Protein AF-A0A0K2T7S0-F1 (afdb_monomer)

Radius of gyration: 23.01 Å; Cα contacts (8 Å, |Δi|>4): 244; chains: 1; bounding box: 57×48×69 Å

Sequence (339 aa):
MCIFQSGKDIPPVVRLSLRTLQYLVIPLLSLAILVIGALHSSGDYCGAQPYLPLWHIIAGSSGLVIPILYLLFDEINPRLSRRFPSLSEFFDNAVVFLLPLYLIFEVSWLITGTIWVFGSSSISDPNACDHTLYVFSLVVIINFWIHLLTPLIFMITLCCTRIFPFCGYSAYWKIAKTAIDNWTRRTRLLIASTLSLPLGISMISVGIMSLSHCTTESEDKLSDSTSRIPIWLIVSGVALLFVPTIYLVYDKYCKHEDSGPLIKALSQTVVITYLLIGLAWAIVGFLWVFGSVSHEICGSDSATYRFAFSTLIILNVIMDLWICFKICVVLYWAFLSDD

Foldseek 3Di:
DDLPPPPPPQPVLNVVVLLCCLLAVQLLVLVLLLVLLVVLLPDLQAVLFNCLSVLSNVSSVLSNVRSVLCCCLVPVLVVCCVVPVPVSVVSVVVCVVVVVVSVVVNVVSLVVLVCRLVVRDDPPDPNHHDPVSSVSSVLVSVLVCLLVVLLVVLVVVVVVVVVDPPDDPPPVVVVVVVCCVVVCLVVVLVCLCVPLLVQLVVLLVLLVVLQVVVVVPPPPDPDVLRSQLSVLSNVLSVLSNCRSVLSCLCVVACPDPPHDPVSNVVSSVVSVVSVVVNSVSLSSNSCSLRVPPDQPDCGCPHPSSVSSVVSNSVVSSVVSVVSSVVVSVVVVVSVVVVD

Nearest PDB structures (foldseek):
  3jbk-assembly1_M  TM=4.583E-01  e=9.388E+00  Homo sapiens
  3jbi-assembly1_V  TM=4.429E-01  e=8.995E+00  Gallus gallus

pLDDT: mean 74.55, std 14.36, range [21.61, 95.94]

InterPro domains:
  IPR040350 Transmembrane protein 272 [PTHR33444] (23-161)

Secondary structure (DSSP, 8-state):
--TT--TTSS-HHHHHHHHHHHHHHHHHHHHHHHHHHHHTTTSSTTTT-TTHHHHHHHHHHHHTHHHHHHHIIIIIHHHHHHH-HHHHHHHHHHHHHHHHHHHHHHHHHHHHHHHHHHHS--TT-TTPPPHHHHHHHHHHHHHHHHHHHHHHHHHHHHHHHHH---S-HHHHHHHHHHHHHHHHHHHHHHHHHHHHHHHHHHHHHHHHHHHHHHHHH-SS---TTTTHHHHHHHHHHHHHHHHHHHHHHIIIIIS-TTS-HHHHHHHHHHHHHHHHHHHHHHHHHHHHHHH-----SS-TTSHHHHHHHHHHHHHHHHHHHHHHHHHHHHHHHHHHTT-

Solvent-accessible surface area (backbone atoms only — not comparable to full-atom values): 18467 Å² total; per-residue (Å²): 140,67,94,68,79,64,77,75,76,56,55,69,66,59,54,47,55,56,45,53,45,50,66,44,52,46,43,50,52,13,49,50,34,22,50,57,9,54,73,50,60,83,53,86,54,23,71,67,47,75,58,54,26,56,51,26,34,52,52,10,55,55,43,44,48,54,48,52,50,48,46,44,56,74,59,45,33,67,58,34,40,78,77,40,48,71,61,28,52,49,52,56,55,49,42,70,56,46,50,59,55,49,50,54,49,52,54,5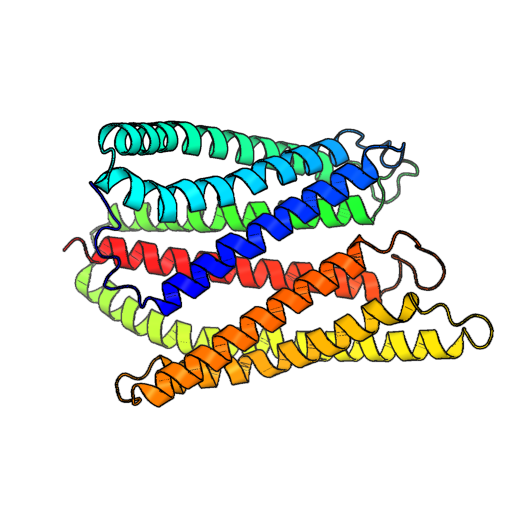4,50,51,51,51,50,48,49,57,67,72,62,50,77,55,94,83,41,96,46,44,48,48,66,66,61,53,52,51,50,53,50,53,49,54,47,52,48,51,66,53,46,49,56,49,55,49,50,52,51,52,55,55,57,66,75,58,74,88,62,62,63,74,59,57,48,55,52,45,48,56,46,47,56,55,46,46,53,54,48,49,51,46,50,42,41,68,48,29,42,59,49,12,53,48,29,31,52,49,11,52,54,49,49,57,55,57,66,74,77,37,91,87,64,83,62,94,71,74,62,54,64,28,52,44,30,30,55,52,10,54,52,33,55,43,48,48,57,50,49,50,46,38,58,62,32,54,65,41,86,87,45,54,71,67,54,26,50,52,36,46,50,53,50,52,51,52,52,52,50,53,49,54,49,48,50,52,45,49,49,55,72,73,60,56,85,74,59,76,92,79,28,78,82,33,70,59,46,51,48,54,52,53,47,54,51,53,53,47,51,52,50,48,55,49,50,44,54,48,51,54,53,51,56,50,52,59,67,61,69,81,116

Organism: Lepeophtheirus salmonis (NCBI:txid72036)

Mean predicted aligned error: 10.39 Å

Structure (mmCIF, N/CA/C/O backbone):
data_AF-A0A0K2T7S0-F1
#
_entry.id   AF-A0A0K2T7S0-F1
#
loop_
_atom_site.group_PDB
_atom_site.id
_atom_site.type_symbol
_atom_site.label_atom_id
_atom_site.label_alt_id
_atom_site.label_comp_id
_atom_site.label_asym_id
_atom_site.label_entity_id
_atom_site.label_seq_id
_atom_site.pdbx_PDB_ins_code
_atom_site.Cartn_x
_atom_site.Cartn_y
_atom_site.Cartn_z
_atom_site.occupancy
_atom_site.B_iso_or_equiv
_atom_site.auth_seq_id
_atom_site.auth_comp_id
_atom_site.auth_asym_id
_atom_site.auth_atom_id
_atom_site.pdbx_PDB_model_num
ATOM 1 N N . MET A 1 1 ? 0.690 -0.764 3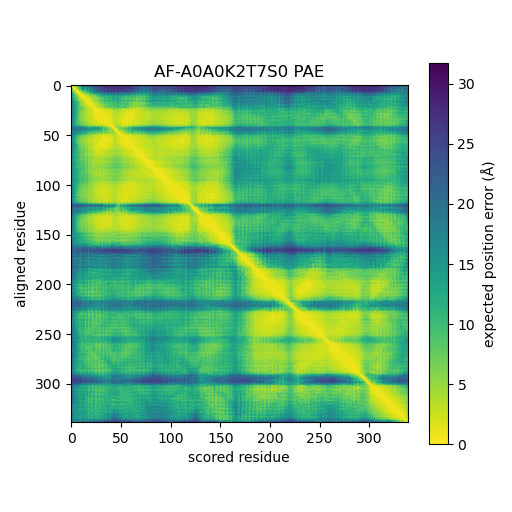1.859 1.00 23.33 1 MET A N 1
ATOM 2 C CA . MET A 1 1 ? -0.010 0.423 31.321 1.00 23.33 1 MET A CA 1
ATOM 3 C C . MET A 1 1 ? -0.364 0.102 29.874 1.00 23.33 1 MET A C 1
ATOM 5 O O . MET A 1 1 ? 0.483 0.210 29.002 1.00 23.33 1 MET A O 1
ATOM 9 N N . CYS A 1 2 ? -1.549 -0.469 29.649 1.00 21.61 2 CYS A N 1
ATOM 10 C CA . CYS A 1 2 ? -1.948 -1.072 28.374 1.00 21.61 2 CYS A CA 1
ATOM 11 C C . CYS A 1 2 ? -3.022 -0.194 27.722 1.00 21.61 2 CYS A C 1
ATOM 13 O O . CYS A 1 2 ? -4.206 -0.373 27.986 1.00 21.61 2 CYS A O 1
ATOM 15 N N . ILE A 1 3 ? -2.609 0.736 26.859 1.00 28.75 3 ILE A N 1
ATOM 16 C CA . ILE A 1 3 ? -3.469 1.743 26.196 1.00 28.75 3 ILE A CA 1
ATOM 17 C C . ILE A 1 3 ? -4.437 1.118 25.149 1.00 28.75 3 ILE A C 1
ATOM 19 O O . ILE A 1 3 ? -5.175 1.805 24.458 1.00 28.75 3 ILE A O 1
ATOM 23 N N . PHE A 1 4 ? -4.534 -0.216 25.079 1.00 30.73 4 PHE A N 1
ATOM 24 C CA . PHE A 1 4 ? -5.487 -0.940 24.222 1.00 30.73 4 PHE A CA 1
ATOM 25 C C . PHE A 1 4 ? -6.273 -2.043 24.953 1.00 30.73 4 PHE A C 1
ATOM 27 O O . PHE A 1 4 ? -6.667 -3.037 24.341 1.00 30.73 4 PHE A O 1
ATOM 34 N N . GLN A 1 5 ? -6.512 -1.924 26.266 1.00 29.66 5 GLN A N 1
ATOM 35 C CA . GLN A 1 5 ? -7.161 -3.013 27.012 1.00 29.66 5 GLN A CA 1
ATOM 36 C C . GLN A 1 5 ? -8.675 -3.174 26.801 1.00 29.66 5 GLN A C 1
ATOM 38 O O . GLN A 1 5 ? -9.210 -4.222 27.159 1.00 29.66 5 GLN A O 1
ATOM 43 N N . SER A 1 6 ? -9.368 -2.253 26.127 1.00 38.09 6 SER A N 1
ATOM 44 C CA . SER A 1 6 ? -10.734 -2.524 25.663 1.00 38.09 6 SER A CA 1
ATOM 45 C C . SER A 1 6 ? -10.800 -2.621 24.145 1.00 38.09 6 SER A C 1
ATOM 47 O O . SER A 1 6 ? -11.417 -1.828 23.440 1.00 38.09 6 SER A O 1
ATOM 49 N N . GLY A 1 7 ? -10.269 -3.725 23.622 1.00 40.53 7 GLY A N 1
ATOM 50 C CA . GLY A 1 7 ? -10.708 -4.275 22.341 1.00 40.53 7 GLY A CA 1
ATOM 51 C C . GLY A 1 7 ? -12.194 -4.689 22.324 1.00 40.53 7 GLY A C 1
ATOM 52 O O . GLY A 1 7 ? -12.562 -5.539 21.511 1.00 40.53 7 GLY A O 1
ATOM 53 N N . LYS A 1 8 ? -13.052 -4.160 23.201 1.00 43.53 8 LYS A N 1
ATOM 54 C CA . LYS A 1 8 ? -14.503 -4.364 23.158 1.00 43.53 8 LYS A CA 1
ATOM 55 C C . LYS A 1 8 ? -15.227 -3.230 22.428 1.00 43.53 8 LYS A C 1
ATOM 57 O O . LYS A 1 8 ? -16.287 -3.492 21.871 1.00 43.53 8 LYS A O 1
ATOM 62 N N . ASP A 1 9 ? -14.618 -2.046 22.319 1.00 43.34 9 ASP A N 1
ATOM 63 C CA . ASP A 1 9 ? -15.315 -0.855 21.799 1.00 43.34 9 ASP A CA 1
ATOM 64 C C . ASP A 1 9 ? -15.038 -0.572 20.317 1.00 43.34 9 ASP A C 1
ATOM 66 O O . ASP A 1 9 ? -15.809 0.112 19.648 1.00 43.34 9 ASP A O 1
ATOM 70 N N . ILE A 1 10 ? -13.973 -1.152 19.753 1.00 48.62 10 ILE A N 1
ATOM 71 C CA . ILE A 1 10 ? -13.767 -1.150 18.301 1.00 48.62 10 ILE A CA 1
ATOM 72 C C . ILE A 1 10 ? -14.549 -2.333 17.729 1.00 48.62 10 ILE A C 1
ATOM 74 O O . ILE A 1 10 ? -14.168 -3.474 18.027 1.00 48.62 10 ILE A O 1
ATOM 78 N N . PRO A 1 11 ? -15.573 -2.103 16.878 1.00 51.53 11 PRO A N 1
ATOM 79 C CA . PRO A 1 11 ? -16.343 -3.180 16.280 1.00 51.53 11 PRO A CA 1
ATOM 80 C C . PRO A 1 11 ? -15.389 -4.200 15.645 1.00 51.53 11 PRO A C 1
ATOM 82 O O . PRO A 1 11 ? -14.489 -3.794 14.898 1.00 51.53 11 PRO A O 1
ATOM 85 N N . PRO A 1 12 ? -15.552 -5.509 15.908 1.00 56.38 12 PRO A N 1
ATOM 86 C CA . PRO A 1 12 ? -14.614 -6.543 15.458 1.00 56.38 12 PRO A CA 1
ATOM 87 C C . PRO A 1 12 ? -14.372 -6.502 13.942 1.00 56.38 12 PRO A C 1
ATOM 89 O O . PRO A 1 12 ? -13.284 -6.813 13.470 1.00 56.38 12 PRO A O 1
ATOM 92 N N . VAL A 1 13 ? -15.352 -6.010 13.187 1.00 51.59 13 VAL A N 1
ATOM 93 C CA . VAL A 1 13 ? -15.299 -5.828 11.733 1.00 51.59 13 VAL A CA 1
ATOM 94 C C . VAL A 1 13 ? -14.372 -4.683 11.305 1.00 51.59 13 VAL A C 1
ATOM 96 O O . VAL A 1 13 ? -13.633 -4.814 10.332 1.00 51.59 13 VAL A O 1
ATOM 99 N N . VAL A 1 14 ? -14.342 -3.571 12.049 1.00 53.59 14 VAL A N 1
ATOM 100 C CA . VAL A 1 14 ? -13.408 -2.460 11.789 1.00 53.59 14 VAL A CA 1
ATOM 101 C C . VAL A 1 14 ? -11.981 -2.904 12.094 1.00 53.59 14 VAL A C 1
ATOM 103 O O . VAL A 1 14 ? -11.075 -2.633 11.304 1.00 53.59 14 VAL A O 1
ATOM 106 N N . ARG A 1 15 ? -11.800 -3.658 13.185 1.00 62.84 15 ARG A N 1
ATOM 107 C CA . ARG A 1 15 ? -10.516 -4.280 13.520 1.00 62.84 15 ARG A CA 1
ATOM 108 C C . ARG A 1 15 ? -10.052 -5.225 12.416 1.00 62.84 15 ARG A C 1
ATOM 110 O O . ARG A 1 15 ? -8.895 -5.144 12.025 1.00 62.84 15 ARG A O 1
ATOM 117 N N . LEU A 1 16 ? -10.952 -6.052 11.880 1.00 58.41 16 LEU A N 1
ATOM 118 C CA . LEU A 1 16 ? -10.645 -6.949 10.769 1.00 58.41 16 LEU A CA 1
ATOM 119 C C . LEU A 1 16 ? -10.198 -6.161 9.533 1.00 58.41 16 LEU A C 1
ATOM 121 O O . LEU A 1 16 ? -9.153 -6.470 8.991 1.00 58.41 16 LEU A O 1
ATOM 125 N N . SER A 1 17 ? -10.908 -5.096 9.145 1.00 56.16 17 SER A N 1
ATOM 126 C CA . SER A 1 17 ? -10.540 -4.301 7.961 1.00 56.16 17 SER A CA 1
ATOM 127 C C . SER A 1 17 ? -9.165 -3.628 8.072 1.00 56.16 17 SER A C 1
ATOM 129 O O . SER A 1 17 ? -8.404 -3.642 7.109 1.00 56.16 17 SER A O 1
ATOM 131 N N . LEU A 1 18 ? -8.822 -3.079 9.245 1.00 60.88 18 LEU A N 1
ATOM 132 C CA . LEU A 1 18 ? -7.525 -2.436 9.478 1.00 60.88 18 LEU A CA 1
ATOM 133 C C . LEU A 1 18 ? -6.395 -3.475 9.488 1.00 60.88 18 LEU A C 1
ATOM 135 O O . LEU A 1 18 ? -5.353 -3.270 8.873 1.00 60.88 18 LEU A O 1
ATOM 139 N N . ARG A 1 19 ? -6.651 -4.621 10.128 1.00 67.62 19 ARG A N 1
ATOM 140 C CA . ARG A 1 19 ? -5.734 -5.758 10.173 1.00 67.62 19 ARG A CA 1
ATOM 141 C C . ARG A 1 19 ? -5.518 -6.362 8.794 1.00 67.62 19 ARG A C 1
ATOM 143 O O . ARG A 1 19 ? -4.381 -6.549 8.407 1.00 67.62 19 ARG A O 1
ATOM 150 N N . THR A 1 20 ? -6.569 -6.629 8.024 1.00 62.66 20 THR A N 1
ATOM 151 C CA . THR A 1 20 ? -6.448 -7.154 6.656 1.00 62.66 20 THR A CA 1
ATOM 152 C C . THR A 1 20 ? -5.618 -6.219 5.784 1.00 62.66 20 THR A C 1
ATOM 154 O O . THR A 1 20 ? -4.782 -6.693 5.026 1.00 62.66 20 THR A O 1
ATOM 157 N N . LEU A 1 21 ? -5.790 -4.904 5.932 1.00 62.91 21 LEU A N 1
ATOM 158 C CA . LEU A 1 21 ? -4.969 -3.922 5.229 1.00 62.91 21 LEU A CA 1
ATOM 159 C C . LEU A 1 21 ? -3.488 -4.042 5.616 1.00 62.91 21 LEU A C 1
ATOM 161 O O . LEU A 1 21 ? -2.638 -4.194 4.747 1.00 62.91 21 LEU A O 1
ATOM 165 N N . GLN A 1 22 ? -3.186 -4.039 6.916 1.00 67.94 22 GLN A N 1
ATOM 166 C CA . GLN A 1 22 ? -1.815 -4.117 7.431 1.00 67.94 22 GLN A CA 1
ATOM 167 C C . GLN A 1 22 ? -1.141 -5.465 7.134 1.00 67.94 22 GLN A C 1
ATOM 169 O O . GLN A 1 22 ? 0.022 -5.500 6.751 1.00 67.94 22 GLN A O 1
ATOM 174 N N . TYR A 1 23 ? -1.870 -6.573 7.261 1.00 70.06 23 TYR A N 1
ATOM 175 C CA . TYR A 1 23 ? -1.350 -7.927 7.056 1.00 70.06 23 TYR A CA 1
ATOM 176 C C . TYR A 1 23 ? -1.234 -8.333 5.591 1.00 70.06 23 TYR A C 1
ATOM 178 O O . TYR A 1 23 ? -0.610 -9.352 5.312 1.00 70.06 23 TYR A O 1
ATOM 186 N N . LEU A 1 24 ? -1.833 -7.582 4.665 1.00 70.88 24 LEU A N 1
ATOM 187 C CA . LEU A 1 24 ? -1.812 -7.925 3.247 1.00 70.88 24 LEU A CA 1
ATOM 188 C C . LEU A 1 24 ? -1.084 -6.865 2.422 1.00 70.88 24 LEU A C 1
ATOM 190 O O . LEU A 1 24 ? -0.126 -7.200 1.736 1.00 70.88 24 LEU A O 1
ATOM 194 N N . VAL A 1 25 ? -1.458 -5.588 2.529 1.00 74.31 25 VAL A N 1
ATOM 195 C CA . VAL A 1 25 ? -0.898 -4.520 1.680 1.00 74.31 25 VAL A CA 1
ATOM 196 C C . VAL A 1 25 ? 0.576 -4.274 1.977 1.00 74.31 25 VAL A C 1
ATOM 198 O O . VAL A 1 25 ? 1.372 -4.238 1.043 1.00 74.31 25 VAL A O 1
ATOM 201 N N . ILE A 1 26 ? 0.951 -4.161 3.256 1.00 80.19 26 ILE A N 1
ATOM 202 C CA . ILE A 1 26 ? 2.348 -3.935 3.655 1.00 80.19 26 ILE A CA 1
ATOM 203 C C . ILE A 1 26 ? 3.249 -5.065 3.133 1.00 80.19 26 ILE A C 1
ATOM 205 O O . ILE A 1 26 ? 4.170 -4.757 2.384 1.00 80.19 26 ILE A O 1
ATOM 209 N N . PRO A 1 27 ? 2.989 -6.361 3.414 1.00 82.25 27 PRO A N 1
ATOM 210 C CA . PRO A 1 27 ? 3.869 -7.414 2.919 1.00 82.25 27 PRO A CA 1
ATOM 211 C C . PRO A 1 27 ? 3.884 -7.537 1.393 1.00 82.25 27 PRO A C 1
ATOM 213 O O . PRO A 1 27 ? 4.927 -7.864 0.835 1.00 82.25 27 PRO A O 1
ATOM 216 N N . LEU A 1 28 ? 2.777 -7.245 0.702 1.00 80.31 28 LEU A N 1
ATOM 217 C CA . LEU A 1 28 ? 2.761 -7.218 -0.764 1.00 80.31 28 LEU A CA 1
ATOM 218 C C . LEU A 1 28 ? 3.633 -6.095 -1.323 1.00 80.31 28 LEU A C 1
ATOM 220 O O . LEU A 1 28 ? 4.408 -6.342 -2.242 1.00 80.31 28 LEU A O 1
ATOM 224 N N . LEU A 1 29 ? 3.544 -4.888 -0.755 1.00 83.12 29 LEU A N 1
ATOM 225 C CA . LEU A 1 29 ? 4.393 -3.761 -1.135 1.00 83.12 29 LEU A CA 1
ATOM 226 C C . LEU A 1 29 ? 5.866 -4.038 -0.799 1.00 83.12 29 LEU A C 1
ATOM 228 O O . LEU A 1 29 ? 6.754 -3.732 -1.587 1.00 83.12 29 LEU A O 1
ATOM 232 N N . SER A 1 30 ? 6.150 -4.665 0.337 1.00 89.56 30 SER A N 1
ATOM 233 C CA . SER A 1 30 ? 7.510 -5.057 0.706 1.00 89.56 30 SER A CA 1
ATOM 234 C C . SER A 1 30 ? 8.079 -6.126 -0.233 1.00 89.56 30 SER A C 1
ATOM 236 O O . SER A 1 30 ? 9.219 -6.007 -0.681 1.00 89.56 30 SER A O 1
ATOM 238 N N . LEU A 1 31 ? 7.277 -7.128 -0.610 1.00 86.19 31 LEU A N 1
ATOM 239 C CA . LEU A 1 31 ? 7.665 -8.151 -1.584 1.00 86.19 31 LEU A CA 1
ATOM 240 C C . LEU A 1 31 ? 7.894 -7.546 -2.974 1.00 86.19 31 LEU A C 1
ATOM 242 O O . LEU A 1 31 ? 8.860 -7.884 -3.646 1.00 86.19 31 LEU A O 1
ATOM 246 N N . ALA A 1 32 ? 7.028 -6.626 -3.382 1.00 85.94 32 ALA A N 1
ATOM 247 C CA . ALA A 1 32 ? 7.161 -5.828 -4.589 1.00 85.94 32 ALA A CA 1
ATOM 248 C C . ALA A 1 32 ? 8.507 -5.093 -4.660 1.00 85.94 32 ALA A C 1
ATOM 250 O O . ALA A 1 32 ? 9.244 -5.238 -5.636 1.00 85.94 32 ALA A O 1
ATOM 251 N N . ILE A 1 33 ? 8.845 -4.350 -3.602 1.00 90.94 33 ILE A N 1
ATOM 252 C CA . ILE A 1 33 ? 10.118 -3.632 -3.487 1.00 90.94 33 ILE A CA 1
ATOM 253 C C . ILE A 1 33 ? 11.286 -4.622 -3.566 1.00 90.94 33 ILE A C 1
ATOM 255 O O . ILE A 1 33 ? 12.207 -4.421 -4.356 1.00 90.94 33 ILE A O 1
ATOM 259 N N . LEU A 1 34 ? 11.214 -5.728 -2.823 1.00 92.12 34 LEU A N 1
ATOM 260 C CA . LEU A 1 34 ? 12.235 -6.775 -2.831 1.00 92.12 34 LEU A CA 1
ATOM 261 C C . LEU A 1 34 ? 12.461 -7.360 -4.235 1.00 92.12 34 LEU A C 1
ATOM 263 O O . LEU A 1 34 ? 13.604 -7.462 -4.676 1.00 92.12 34 LEU A O 1
ATOM 267 N N . VAL A 1 35 ? 11.387 -7.730 -4.938 1.00 89.00 35 VAL A N 1
ATOM 268 C CA . VAL A 1 35 ? 11.449 -8.337 -6.276 1.00 89.00 35 VAL A CA 1
ATOM 269 C C . VAL A 1 35 ? 12.050 -7.365 -7.285 1.00 89.00 35 VAL A C 1
ATOM 271 O O . VAL A 1 35 ? 12.933 -7.762 -8.039 1.00 89.00 35 VAL A O 1
ATOM 274 N N . ILE A 1 36 ? 11.646 -6.091 -7.269 1.00 88.31 36 ILE A N 1
ATOM 275 C CA . ILE A 1 36 ? 12.221 -5.078 -8.166 1.00 88.31 36 ILE A CA 1
ATOM 276 C C . ILE A 1 36 ? 13.716 -4.895 -7.909 1.00 88.31 36 ILE A C 1
ATOM 278 O O . ILE A 1 36 ? 14.496 -4.874 -8.863 1.00 88.31 36 ILE A O 1
ATOM 282 N N . GLY A 1 37 ? 14.126 -4.840 -6.641 1.00 90.00 37 GLY A N 1
ATOM 283 C CA . GLY A 1 37 ? 15.540 -4.797 -6.277 1.00 90.00 37 GLY A CA 1
ATOM 284 C C . GLY A 1 37 ? 16.310 -6.028 -6.752 1.00 90.00 37 GLY A C 1
ATOM 285 O O . GLY A 1 37 ? 17.378 -5.893 -7.342 1.00 90.00 37 GLY A O 1
ATOM 286 N N . ALA A 1 38 ? 15.755 -7.224 -6.551 1.00 90.38 38 ALA A N 1
ATOM 287 C CA . ALA A 1 38 ? 16.385 -8.478 -6.953 1.00 90.38 38 ALA A CA 1
ATOM 288 C C . ALA A 1 38 ? 16.540 -8.588 -8.479 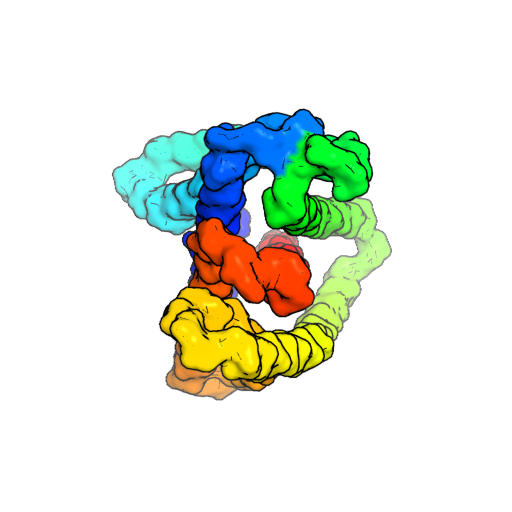1.00 90.38 38 ALA A C 1
ATOM 290 O O . ALA A 1 38 ? 17.629 -8.914 -8.951 1.00 90.38 38 ALA A O 1
ATOM 291 N N . LEU A 1 39 ? 15.497 -8.252 -9.247 1.00 86.62 39 LEU A N 1
ATOM 292 C CA . LEU A 1 39 ? 15.515 -8.292 -10.715 1.00 86.62 39 LEU A CA 1
ATOM 293 C C . LEU A 1 39 ? 16.583 -7.369 -11.319 1.00 86.62 39 LEU A C 1
ATOM 295 O O . LEU A 1 39 ? 17.196 -7.725 -12.320 1.00 86.62 39 LEU A O 1
ATOM 299 N N . HIS A 1 40 ? 16.846 -6.220 -10.691 1.00 87.06 40 HIS A N 1
ATOM 300 C CA . HIS A 1 40 ? 17.837 -5.249 -11.168 1.00 87.06 40 HIS A CA 1
ATOM 301 C C . HIS A 1 40 ? 19.212 -5.393 -10.497 1.00 87.06 40 HIS A C 1
ATOM 303 O O . HIS A 1 40 ? 20.117 -4.622 -10.800 1.00 87.06 40 HIS A O 1
ATOM 309 N N . SER A 1 41 ? 19.394 -6.360 -9.590 1.00 87.88 41 SER A N 1
ATOM 310 C CA . SER A 1 41 ? 20.656 -6.551 -8.855 1.00 87.88 41 SER A CA 1
ATOM 311 C C . SER A 1 41 ? 21.756 -7.227 -9.674 1.00 87.88 41 SER A C 1
ATOM 313 O O . SER A 1 41 ? 22.934 -7.063 -9.370 1.00 87.88 41 SER A O 1
ATOM 315 N N . SER A 1 42 ? 21.382 -7.994 -10.702 1.00 81.31 42 SER A N 1
ATOM 316 C CA . SER A 1 42 ? 22.291 -8.871 -11.445 1.00 81.31 42 SER A CA 1
ATOM 317 C C . SER A 1 42 ? 22.809 -8.293 -12.763 1.00 81.31 42 SER A C 1
ATOM 319 O O . SER A 1 42 ? 23.424 -9.034 -13.526 1.00 81.31 42 SER A O 1
ATOM 321 N N . GLY A 1 43 ? 22.563 -7.019 -13.077 1.00 65.50 43 GLY A N 1
ATOM 322 C CA . GLY A 1 43 ? 23.096 -6.424 -14.305 1.00 65.50 43 GLY A CA 1
ATOM 323 C C . GLY A 1 43 ? 23.534 -4.978 -14.153 1.00 65.50 43 GLY A C 1
ATOM 324 O O . GLY A 1 43 ? 23.130 -4.290 -13.219 1.00 65.50 43 GLY A O 1
ATOM 325 N N . ASP A 1 44 ? 24.333 -4.519 -15.116 1.00 68.25 44 ASP A N 1
ATOM 326 C CA . ASP A 1 44 ? 24.896 -3.162 -15.213 1.00 68.25 44 ASP A CA 1
ATOM 327 C C . ASP A 1 44 ? 23.830 -2.081 -15.532 1.00 68.25 44 ASP A C 1
ATOM 329 O O . ASP A 1 44 ? 24.128 -1.031 -16.095 1.00 68.25 44 ASP A O 1
ATOM 333 N N . TYR A 1 45 ? 22.562 -2.316 -15.171 1.00 66.19 45 TYR A N 1
ATOM 334 C CA . TYR A 1 45 ? 21.381 -1.535 -15.568 1.00 66.19 45 TYR A CA 1
ATOM 335 C C . TYR A 1 45 ? 21.278 -0.143 -14.921 1.00 66.19 45 TYR A C 1
ATOM 337 O O . TYR A 1 45 ? 20.316 0.583 -15.162 1.00 66.19 45 TYR A O 1
ATOM 345 N N . CYS A 1 46 ? 22.213 0.224 -14.045 1.00 70.75 46 CYS A N 1
ATOM 346 C CA . CYS A 1 46 ? 22.158 1.469 -13.283 1.00 70.75 46 CYS A CA 1
ATOM 347 C C . CYS A 1 46 ? 23.573 1.951 -12.948 1.00 70.75 46 CYS A C 1
ATOM 349 O O . CYS A 1 46 ? 23.960 2.045 -11.783 1.00 70.75 46 CYS A O 1
ATOM 351 N N . GLY A 1 47 ? 24.354 2.250 -13.993 1.00 76.25 47 GLY A N 1
ATOM 352 C CA . GLY A 1 47 ? 25.720 2.768 -13.857 1.00 76.25 47 GLY A CA 1
ATOM 353 C C . GLY A 1 47 ? 25.790 4.076 -13.061 1.00 76.25 47 GLY A C 1
ATOM 354 O O . GLY A 1 47 ? 26.751 4.292 -12.326 1.00 76.25 47 GLY A O 1
ATOM 355 N N . ALA A 1 48 ? 24.750 4.914 -13.141 1.00 77.94 48 ALA A N 1
ATOM 356 C CA . ALA A 1 48 ? 24.643 6.126 -12.335 1.00 77.94 48 ALA A CA 1
ATOM 357 C C . ALA A 1 48 ? 24.500 5.849 -10.827 1.00 77.94 48 ALA A C 1
ATOM 359 O O . ALA A 1 48 ? 24.993 6.648 -10.037 1.00 77.94 48 ALA A O 1
ATOM 360 N N . GLN A 1 49 ? 23.845 4.750 -10.417 1.00 83.56 49 GLN A N 1
ATOM 361 C CA . GLN A 1 49 ? 23.563 4.477 -9.003 1.00 83.56 49 GLN A CA 1
ATOM 362 C C . GLN A 1 49 ? 23.506 2.968 -8.670 1.00 83.56 49 GLN A C 1
ATOM 364 O O . GLN A 1 49 ? 22.435 2.426 -8.381 1.00 83.56 49 GLN A O 1
ATOM 369 N N . PRO A 1 50 ? 24.656 2.271 -8.604 1.00 85.75 50 PRO A N 1
ATOM 370 C CA . PRO A 1 50 ? 24.709 0.809 -8.469 1.00 85.75 50 PRO A CA 1
ATOM 371 C C . PRO A 1 50 ? 24.113 0.271 -7.157 1.00 85.75 50 PRO A C 1
ATOM 373 O O . PRO A 1 50 ? 23.777 -0.905 -7.056 1.00 85.75 50 PRO A O 1
ATOM 376 N N . TYR A 1 51 ? 23.952 1.122 -6.140 1.00 90.62 51 TYR A N 1
ATOM 377 C CA . TYR A 1 51 ? 23.379 0.738 -4.847 1.00 90.62 51 TYR A CA 1
ATOM 378 C C . TYR A 1 51 ? 21.850 0.842 -4.787 1.00 90.62 51 TYR A C 1
ATOM 380 O O . TYR A 1 51 ? 21.250 0.404 -3.804 1.00 90.62 51 TYR A O 1
ATOM 388 N N . LEU A 1 52 ? 21.193 1.378 -5.820 1.00 90.88 52 LEU A N 1
ATOM 389 C CA . LEU A 1 52 ? 19.738 1.526 -5.828 1.00 90.88 52 LEU A CA 1
ATOM 390 C C . LEU A 1 52 ? 18.991 0.173 -5.795 1.00 90.88 52 LEU A C 1
ATOM 392 O O . LEU A 1 52 ? 18.049 0.050 -5.012 1.00 90.88 52 LEU A O 1
ATOM 396 N N . PRO A 1 53 ? 19.392 -0.882 -6.530 1.00 91.81 53 PRO A N 1
ATOM 397 C CA . PRO A 1 53 ? 18.773 -2.203 -6.384 1.00 91.81 53 PRO A CA 1
ATOM 398 C C . PRO A 1 53 ? 18.968 -2.797 -4.980 1.00 91.81 53 PRO A C 1
ATOM 400 O O . PRO A 1 53 ? 18.034 -3.352 -4.399 1.00 91.81 53 PRO A O 1
ATOM 403 N N . LEU A 1 54 ? 20.154 -2.614 -4.385 1.00 93.75 54 LEU A N 1
ATOM 404 C CA . LEU A 1 54 ? 20.438 -3.050 -3.014 1.00 93.75 54 LEU A CA 1
ATOM 405 C C . LEU A 1 54 ? 19.546 -2.325 -1.995 1.00 93.75 54 LEU A C 1
ATOM 407 O O . LEU A 1 54 ? 19.052 -2.953 -1.057 1.00 93.75 54 LEU A O 1
ATOM 411 N N . TRP A 1 55 ? 19.291 -1.030 -2.209 1.00 95.38 55 TRP A N 1
ATOM 412 C CA . TRP A 1 55 ? 18.344 -0.255 -1.408 1.00 95.38 55 TRP A CA 1
ATOM 413 C C . TRP A 1 55 ? 16.974 -0.925 -1.335 1.00 95.38 55 TRP A C 1
ATOM 415 O O . TRP A 1 55 ? 16.441 -1.108 -0.241 1.00 95.38 55 TRP A O 1
ATOM 425 N N . HIS A 1 56 ? 16.447 -1.330 -2.493 1.00 94.50 56 HIS A N 1
ATOM 426 C CA . HIS A 1 56 ? 15.154 -1.994 -2.618 1.00 94.50 56 HIS A CA 1
ATOM 427 C C . HIS A 1 56 ? 15.149 -3.355 -1.926 1.00 94.50 56 HIS A C 1
ATOM 429 O O . HIS A 1 56 ? 14.225 -3.656 -1.178 1.00 94.50 56 HIS A O 1
ATOM 435 N N . ILE A 1 57 ? 16.187 -4.173 -2.114 1.00 95.12 57 ILE A N 1
ATOM 436 C CA . ILE A 1 57 ? 16.266 -5.483 -1.449 1.00 95.12 57 ILE A CA 1
ATOM 437 C C . ILE A 1 57 ? 16.198 -5.310 0.070 1.00 95.12 57 ILE A C 1
ATOM 439 O O . ILE A 1 57 ? 15.429 -6.007 0.736 1.00 95.12 57 ILE A O 1
ATOM 443 N N . ILE A 1 58 ? 16.965 -4.366 0.618 1.00 95.94 58 ILE A N 1
ATOM 444 C CA . ILE A 1 58 ? 17.002 -4.125 2.061 1.00 95.94 58 ILE A CA 1
ATOM 445 C C . ILE A 1 58 ? 15.667 -3.551 2.550 1.00 95.94 58 ILE A C 1
ATOM 447 O O . ILE A 1 58 ? 15.110 -4.106 3.491 1.00 95.94 58 ILE A O 1
ATOM 451 N N . ALA A 1 59 ? 15.114 -2.534 1.880 1.00 93.94 59 ALA A N 1
ATOM 452 C CA . ALA A 1 59 ? 13.833 -1.917 2.245 1.00 93.94 59 ALA A CA 1
ATOM 453 C C . ALA A 1 59 ? 12.650 -2.901 2.146 1.00 93.94 59 ALA A C 1
ATOM 455 O O . ALA A 1 59 ? 11.761 -2.933 2.995 1.00 93.94 59 ALA A O 1
ATOM 456 N N . GLY A 1 60 ? 12.638 -3.743 1.112 1.00 93.38 60 GLY A N 1
ATOM 457 C CA . GLY A 1 60 ? 11.638 -4.793 0.949 1.00 93.38 60 GLY A CA 1
ATOM 458 C C . GLY A 1 60 ? 11.769 -5.876 2.020 1.00 93.38 60 GLY A C 1
ATOM 459 O O . GLY A 1 60 ? 10.775 -6.285 2.615 1.00 93.38 60 GLY A O 1
ATOM 460 N N . SER A 1 61 ? 12.993 -6.305 2.332 1.00 95.00 61 SER A N 1
ATOM 461 C CA . SER A 1 61 ? 13.238 -7.298 3.387 1.00 95.00 61 SER A CA 1
ATOM 462 C C . SER A 1 61 ? 12.855 -6.772 4.769 1.00 95.00 61 SER A C 1
ATOM 464 O O . SER A 1 61 ? 12.215 -7.481 5.545 1.00 95.00 61 SER A O 1
ATOM 466 N N . SER A 1 62 ? 13.229 -5.531 5.079 1.00 94.00 62 SER A N 1
ATOM 467 C CA . SER A 1 62 ? 12.943 -4.905 6.366 1.00 94.00 62 SER A CA 1
ATOM 468 C C . SER A 1 62 ? 11.447 -4.632 6.532 1.00 94.00 62 SER A C 1
ATOM 470 O O . SER A 1 62 ? 10.895 -4.932 7.588 1.00 94.00 62 SER A O 1
ATOM 472 N N . GLY A 1 63 ? 10.749 -4.211 5.473 1.00 88.81 63 GLY A N 1
ATOM 473 C CA . GLY A 1 63 ? 9.295 -4.034 5.492 1.00 88.81 63 GLY A CA 1
ATOM 474 C C . GLY A 1 63 ? 8.507 -5.321 5.783 1.00 88.81 63 GLY A C 1
ATOM 475 O O . GLY A 1 63 ? 7.463 -5.265 6.436 1.00 88.81 63 GLY A O 1
ATOM 476 N N . LEU A 1 64 ? 9.025 -6.499 5.402 1.00 90.44 64 LEU A N 1
ATOM 477 C CA . LEU A 1 64 ? 8.424 -7.799 5.750 1.00 90.44 64 LEU A CA 1
ATOM 478 C C . LEU A 1 64 ? 8.542 -8.148 7.243 1.00 90.44 64 LEU A C 1
ATOM 480 O O . LEU A 1 64 ? 7.794 -9.000 7.731 1.00 90.44 64 LEU A O 1
ATOM 484 N N . VAL A 1 65 ? 9.426 -7.483 7.992 1.00 89.00 65 VAL A N 1
ATOM 485 C CA . VAL A 1 65 ? 9.552 -7.675 9.444 1.00 89.00 65 VAL A CA 1
ATOM 486 C C . VAL A 1 65 ? 8.320 -7.130 10.171 1.00 89.00 65 VAL A C 1
ATOM 488 O O . VAL A 1 65 ? 7.854 -7.754 11.122 1.00 89.00 65 VAL A O 1
ATOM 491 N N . ILE A 1 66 ? 7.730 -6.022 9.706 1.00 83.69 66 ILE A N 1
ATOM 492 C CA . ILE A 1 66 ? 6.575 -5.386 10.364 1.00 83.69 66 ILE A CA 1
ATOM 493 C C . ILE A 1 66 ? 5.365 -6.336 10.481 1.00 83.69 66 ILE A C 1
ATOM 495 O O . ILE A 1 66 ? 4.858 -6.506 11.591 1.00 83.69 66 ILE A O 1
ATOM 499 N N . PRO A 1 67 ? 4.886 -7.001 9.410 1.00 81.44 67 PRO A N 1
ATOM 500 C CA . PRO A 1 67 ? 3.785 -7.960 9.511 1.00 81.44 67 PRO A CA 1
ATOM 501 C C . PRO A 1 67 ? 4.082 -9.136 10.445 1.00 81.44 67 PRO A C 1
ATOM 503 O O . PRO A 1 67 ? 3.179 -9.605 11.138 1.00 81.44 67 PRO A O 1
ATOM 506 N N . ILE A 1 68 ? 5.339 -9.594 10.491 1.00 83.12 68 ILE A N 1
ATOM 507 C CA . ILE A 1 68 ? 5.776 -10.658 11.404 1.00 83.12 68 ILE A CA 1
ATOM 508 C C . ILE A 1 68 ? 5.680 -10.174 12.852 1.00 83.12 68 ILE A C 1
ATOM 510 O O . ILE A 1 68 ? 5.124 -10.883 13.691 1.00 83.12 68 ILE A O 1
ATOM 514 N N . LEU A 1 69 ? 6.160 -8.958 13.137 1.00 83.12 69 LEU A N 1
ATOM 515 C CA . LEU A 1 69 ? 6.017 -8.327 14.448 1.00 83.12 69 LEU A CA 1
ATOM 516 C C . LEU A 1 69 ? 4.535 -8.205 14.820 1.00 83.12 69 LEU A C 1
ATOM 518 O O . LEU A 1 69 ? 4.141 -8.674 15.883 1.00 83.12 69 LEU A O 1
ATOM 522 N N . TYR A 1 70 ? 3.681 -7.685 13.936 1.00 80.19 70 TYR A N 1
ATOM 523 C CA . TYR A 1 70 ? 2.244 -7.601 14.209 1.00 80.19 70 TYR A CA 1
ATOM 524 C C . TYR A 1 70 ? 1.626 -8.966 14.522 1.00 80.19 70 TYR A C 1
ATOM 526 O O . TYR A 1 70 ? 0.913 -9.092 15.511 1.00 80.19 70 TYR A O 1
ATOM 534 N N . LEU A 1 71 ? 1.938 -10.008 13.749 1.00 80.06 71 LEU A N 1
ATOM 535 C CA . LEU A 1 71 ? 1.428 -11.356 14.005 1.00 80.06 71 LEU A CA 1
ATOM 536 C C . LEU A 1 71 ? 1.917 -11.904 15.358 1.00 80.06 71 LEU A C 1
ATOM 538 O O . LEU A 1 71 ? 1.143 -12.518 16.100 1.00 80.06 71 LEU A O 1
ATOM 542 N N . LEU A 1 72 ? 3.181 -11.649 15.704 1.00 81.00 72 LEU A N 1
ATOM 543 C CA . LEU A 1 72 ? 3.740 -12.017 17.002 1.00 81.00 72 LEU A CA 1
ATOM 544 C C . LEU A 1 72 ? 3.010 -11.305 18.152 1.00 81.00 72 LEU A C 1
ATOM 546 O O . LEU A 1 72 ? 2.674 -11.969 19.131 1.00 81.00 72 LEU A O 1
ATOM 550 N N . PHE A 1 73 ? 2.696 -10.011 18.038 1.00 80.62 73 PHE A N 1
ATOM 551 C CA . PHE A 1 73 ? 2.109 -9.234 19.145 1.00 80.62 73 PHE A CA 1
ATOM 552 C C . PHE A 1 73 ? 0.593 -9.291 19.243 1.00 80.62 73 PHE A C 1
ATOM 554 O O . PHE A 1 73 ? 0.066 -9.394 20.349 1.00 80.62 73 PHE A O 1
ATOM 561 N N . ASP A 1 74 ? -0.118 -9.255 18.122 1.00 78.31 74 ASP A N 1
ATOM 562 C CA . ASP A 1 74 ? -1.579 -9.208 18.135 1.00 78.31 74 ASP A CA 1
ATOM 563 C C . ASP A 1 74 ? -2.206 -10.592 18.321 1.00 78.31 74 ASP A C 1
ATOM 565 O O . ASP A 1 74 ? -3.289 -10.699 18.902 1.00 78.31 74 ASP A O 1
ATOM 569 N N . GLU A 1 75 ? -1.560 -11.646 17.812 1.00 79.56 75 GLU A N 1
ATOM 570 C CA . GLU A 1 75 ? -2.148 -12.989 17.765 1.00 79.56 75 GLU A CA 1
ATOM 571 C C . GLU A 1 75 ? -1.421 -13.987 18.667 1.00 79.56 75 GLU A C 1
ATOM 573 O O . GLU A 1 75 ? -2.075 -14.733 19.406 1.00 79.56 75 GLU A O 1
ATOM 578 N N . ILE A 1 76 ? -0.085 -14.018 18.632 1.00 81.25 76 ILE A N 1
ATOM 579 C CA . ILE A 1 76 ? 0.691 -15.015 19.384 1.00 81.25 76 ILE A CA 1
ATOM 580 C C . ILE A 1 76 ? 0.842 -14.596 20.847 1.00 81.25 76 ILE A C 1
ATOM 582 O O . ILE A 1 76 ? 0.520 -15.386 21.738 1.00 81.25 76 ILE A O 1
ATOM 586 N N . ASN A 1 77 ? 1.269 -13.362 21.113 1.00 84.56 77 ASN A N 1
ATOM 587 C CA . ASN A 1 77 ? 1.577 -12.888 22.459 1.00 84.56 77 ASN A CA 1
ATOM 588 C C . ASN A 1 77 ? 0.388 -12.986 23.441 1.00 84.56 77 ASN A C 1
ATOM 590 O O . ASN A 1 77 ? 0.587 -13.494 24.541 1.00 84.56 77 ASN A O 1
ATOM 594 N N . PRO A 1 78 ? -0.874 -12.664 23.081 1.00 81.44 78 PRO A N 1
ATOM 595 C CA . PRO A 1 78 ? -2.006 -12.805 24.003 1.00 81.44 78 PRO A CA 1
ATOM 596 C C . PRO A 1 78 ? -2.350 -14.265 24.325 1.00 81.44 78 PRO A C 1
ATOM 598 O O . PRO A 1 78 ? -2.937 -14.562 25.366 1.00 81.44 78 PRO A O 1
ATOM 601 N N . ARG A 1 79 ? -2.023 -15.198 23.422 1.00 86.81 79 ARG A N 1
ATOM 602 C CA . ARG A 1 79 ? -2.160 -16.641 23.680 1.00 86.81 79 ARG A CA 1
ATOM 603 C C . ARG A 1 79 ? -1.011 -17.131 24.554 1.00 86.81 79 ARG A C 1
ATOM 605 O O . ARG A 1 79 ? -1.223 -17.974 25.424 1.00 86.81 79 ARG A O 1
ATOM 612 N N . LEU A 1 80 ? 0.181 -16.580 24.335 1.00 85.56 80 LEU A N 1
ATOM 613 C CA . LEU A 1 80 ? 1.382 -16.877 25.095 1.00 85.56 80 LEU A CA 1
ATOM 614 C C . LEU A 1 80 ? 1.284 -16.363 26.530 1.00 85.56 80 LEU A C 1
ATOM 616 O O . LEU A 1 80 ? 1.582 -17.123 27.437 1.00 85.56 80 LEU A O 1
ATOM 620 N N . SER A 1 81 ? 0.769 -15.155 26.759 1.00 90.75 81 SER A N 1
ATOM 621 C CA . SER A 1 81 ? 0.614 -14.561 28.094 1.00 90.75 81 SER A CA 1
ATOM 622 C C . SER A 1 81 ? -0.246 -15.410 29.030 1.00 90.75 81 SER A C 1
ATOM 624 O O . SER A 1 81 ? 0.028 -15.496 30.224 1.00 90.75 81 SER A O 1
ATOM 626 N N . ARG A 1 82 ? -1.244 -16.118 28.481 1.00 91.69 82 ARG A N 1
ATOM 627 C CA . ARG A 1 82 ? -2.090 -17.053 29.240 1.00 91.69 82 ARG A CA 1
ATOM 628 C C . ARG A 1 82 ? -1.371 -18.340 29.635 1.00 91.69 82 ARG A C 1
ATOM 630 O O . ARG A 1 82 ? -1.764 -18.963 30.615 1.00 91.69 82 ARG A O 1
ATOM 637 N N . ARG A 1 83 ? -0.380 -18.777 28.852 1.00 94.75 83 ARG A N 1
ATOM 638 C CA . ARG A 1 83 ? 0.286 -20.081 29.021 1.00 94.75 83 ARG A CA 1
ATOM 639 C C . ARG A 1 83 ? 1.680 -19.964 29.644 1.00 94.75 83 ARG A C 1
ATOM 641 O O . ARG A 1 83 ? 2.068 -20.830 30.416 1.00 94.75 83 ARG A O 1
ATOM 648 N N . PHE A 1 84 ? 2.405 -18.900 29.311 1.00 95.12 84 PHE A N 1
ATOM 649 C CA . PHE A 1 84 ? 3.792 -18.609 29.666 1.00 95.12 84 PHE A CA 1
ATOM 650 C C . PHE A 1 84 ? 3.980 -17.087 29.856 1.00 95.12 84 PHE A C 1
ATOM 652 O O . PHE A 1 84 ? 4.459 -16.402 28.948 1.00 95.12 84 PHE A O 1
ATOM 659 N N . PRO A 1 85 ? 3.605 -16.533 31.023 1.00 92.12 85 PRO A N 1
ATOM 660 C CA . PRO A 1 85 ? 3.623 -15.087 31.258 1.00 92.12 85 PRO A CA 1
ATOM 661 C C . PRO A 1 85 ? 5.029 -14.475 31.172 1.00 92.12 85 PRO A C 1
ATOM 663 O O . PRO A 1 85 ? 5.182 -13.398 30.610 1.00 92.12 85 PRO A O 1
ATOM 666 N N . SER A 1 86 ? 6.065 -15.183 31.633 1.00 93.06 86 SER A N 1
ATOM 667 C CA . SER A 1 86 ? 7.456 -14.708 31.571 1.00 93.06 86 SER A CA 1
ATOM 668 C C . SER A 1 86 ? 7.968 -14.527 30.140 1.00 93.06 86 SER A C 1
ATOM 670 O O . SER A 1 86 ? 8.693 -13.581 29.848 1.00 93.06 86 SER A O 1
ATOM 672 N N . LEU A 1 87 ? 7.577 -15.421 29.228 1.00 89.50 87 LEU A N 1
ATOM 673 C CA . LEU A 1 87 ? 7.965 -15.326 27.824 1.00 89.50 87 LEU A CA 1
ATOM 674 C C . LEU A 1 87 ? 7.224 -14.178 27.125 1.00 89.50 87 LEU A C 1
ATOM 676 O O . LEU A 1 87 ? 7.813 -13.487 26.302 1.00 89.50 87 LEU A O 1
ATOM 680 N N . SER A 1 88 ? 5.958 -13.950 27.483 1.00 89.88 88 SER A N 1
ATOM 681 C CA . SER A 1 88 ? 5.181 -12.804 26.999 1.00 89.88 88 SER A CA 1
ATOM 682 C C . SER A 1 88 ? 5.791 -11.471 27.442 1.00 89.88 88 SER A C 1
ATOM 684 O O . SER A 1 88 ? 5.999 -10.595 26.609 1.00 89.88 88 SER A O 1
ATOM 686 N N . GLU A 1 89 ? 6.189 -11.355 28.712 1.00 87.69 89 GLU A N 1
ATOM 687 C CA . GLU A 1 89 ? 6.883 -10.171 29.233 1.00 87.69 89 GLU A CA 1
ATOM 688 C C . GLU A 1 89 ? 8.233 -9.937 28.534 1.00 87.69 89 GLU A C 1
ATOM 690 O O . GLU A 1 89 ? 8.578 -8.805 28.194 1.00 87.69 89 GLU A O 1
ATOM 695 N N . PHE A 1 90 ? 8.989 -11.004 28.259 1.00 89.19 90 PHE A N 1
ATOM 696 C CA . PHE A 1 90 ? 10.218 -10.907 27.471 1.00 89.19 90 PHE A CA 1
ATOM 697 C C . PHE A 1 90 ? 9.953 -10.363 26.061 1.00 89.19 90 PHE A C 1
ATOM 699 O O . PHE A 1 90 ? 10.671 -9.469 25.611 1.00 89.19 90 PHE A O 1
ATOM 706 N N . PHE A 1 91 ? 8.922 -10.867 25.375 1.00 84.88 91 PHE A N 1
ATOM 707 C CA . PHE A 1 91 ? 8.536 -10.376 24.053 1.00 84.88 91 PHE A CA 1
ATOM 708 C C . PHE A 1 91 ? 8.102 -8.907 24.091 1.00 84.88 91 PHE A C 1
ATOM 710 O O . PHE A 1 91 ? 8.566 -8.132 23.258 1.00 84.88 91 PHE A O 1
ATOM 717 N N . ASP A 1 92 ? 7.292 -8.504 25.071 1.00 83.81 92 ASP A N 1
ATOM 718 C CA . ASP A 1 92 ? 6.871 -7.108 25.237 1.00 83.81 92 ASP A CA 1
ATOM 719 C C . ASP A 1 92 ? 8.081 -6.180 25.435 1.00 83.81 92 ASP A C 1
ATOM 721 O O . ASP A 1 92 ? 8.212 -5.160 24.752 1.00 83.81 92 ASP A O 1
ATOM 725 N N . ASN A 1 93 ? 9.023 -6.565 26.299 1.00 85.88 93 ASN A N 1
ATOM 726 C CA . ASN A 1 93 ? 10.246 -5.797 26.542 1.00 85.88 93 ASN A CA 1
ATOM 727 C C . ASN A 1 93 ? 11.157 -5.738 25.307 1.00 85.88 93 ASN A C 1
ATOM 729 O O . ASN A 1 93 ? 11.704 -4.679 24.987 1.00 85.88 93 ASN A O 1
ATOM 733 N N . ALA A 1 94 ? 11.299 -6.852 24.581 1.00 84.12 94 ALA A N 1
ATOM 734 C CA . ALA A 1 94 ? 12.080 -6.899 23.349 1.00 84.12 94 ALA A CA 1
ATOM 735 C C . ALA A 1 94 ? 11.529 -5.929 22.296 1.00 84.12 94 ALA A C 1
ATOM 737 O O . ALA A 1 94 ? 12.305 -5.288 21.597 1.00 84.12 94 ALA A O 1
ATOM 738 N N . VAL A 1 95 ? 10.210 -5.758 22.206 1.00 81.56 95 VAL A N 1
ATOM 739 C CA . VAL A 1 95 ? 9.575 -4.836 21.247 1.00 81.56 95 VAL A CA 1
ATOM 740 C C . VAL A 1 95 ? 9.795 -3.394 21.596 1.00 81.56 95 VAL A C 1
ATOM 742 O O . VAL A 1 95 ? 10.131 -2.602 20.718 1.00 81.56 95 VAL A O 1
ATOM 745 N N . VAL A 1 96 ? 9.609 -3.052 22.870 1.00 78.19 96 VAL A N 1
ATOM 746 C CA . VAL A 1 96 ? 9.836 -1.691 23.356 1.00 78.19 96 VAL A CA 1
ATOM 747 C C . VAL A 1 96 ? 11.257 -1.236 23.010 1.00 78.19 96 VAL A C 1
ATOM 749 O O . VAL A 1 96 ? 11.466 -0.059 22.729 1.00 78.19 96 VAL A O 1
ATOM 752 N N . PHE A 1 97 ? 12.213 -2.166 22.953 1.00 83.19 97 PHE A N 1
ATOM 753 C CA . PHE A 1 97 ? 13.585 -1.892 22.540 1.00 83.19 97 PHE A CA 1
ATOM 754 C C . PHE A 1 97 ? 13.828 -1.974 21.019 1.00 83.19 97 PHE A C 1
ATOM 756 O O . PHE A 1 97 ? 14.453 -1.083 20.444 1.00 83.19 97 PHE A O 1
ATOM 763 N N . LEU A 1 98 ? 13.348 -3.026 20.348 1.00 83.19 98 LEU A N 1
ATOM 764 C CA . LEU A 1 98 ? 13.615 -3.277 18.926 1.00 83.19 98 LEU A CA 1
ATOM 765 C C . LEU A 1 98 ? 12.843 -2.334 18.003 1.00 83.19 98 LEU A C 1
ATOM 767 O O . LEU A 1 98 ? 13.378 -1.938 16.970 1.00 83.19 98 LEU A O 1
ATOM 771 N N . LEU A 1 99 ? 11.612 -1.959 18.357 1.00 82.50 99 LEU A N 1
ATOM 772 C CA . LEU A 1 99 ? 10.768 -1.128 17.502 1.00 82.50 99 LEU A CA 1
ATOM 773 C C . LEU A 1 99 ? 11.366 0.275 17.284 1.00 82.50 99 LEU A C 1
ATOM 775 O O . LEU A 1 99 ? 11.454 0.683 16.128 1.00 82.50 99 LEU A O 1
ATOM 779 N N . PRO A 1 100 ? 11.848 1.009 18.310 1.00 81.44 100 PRO A N 1
ATOM 780 C CA . PRO A 1 100 ? 12.536 2.281 18.090 1.00 81.44 100 PRO A CA 1
ATOM 781 C C . PRO A 1 100 ? 13.797 2.157 17.229 1.00 81.44 100 PRO A C 1
ATOM 783 O O . PRO A 1 100 ? 14.011 2.984 16.347 1.00 81.44 100 PRO A O 1
ATOM 786 N N . LEU A 1 101 ? 14.617 1.122 17.450 1.00 86.81 101 LEU A N 1
ATOM 787 C CA . LEU A 1 101 ? 15.827 0.892 16.651 1.00 86.81 101 LEU A CA 1
ATOM 788 C C . LEU A 1 101 ? 15.488 0.613 15.186 1.00 86.81 101 LEU A C 1
ATOM 790 O O . LEU A 1 101 ? 16.110 1.174 14.286 1.00 86.81 101 LEU A O 1
ATOM 794 N N . TYR A 1 102 ? 14.470 -0.213 14.959 1.00 87.81 102 TYR A N 1
ATOM 795 C CA . TYR A 1 102 ? 13.945 -0.501 13.635 1.00 87.81 102 TYR A CA 1
ATOM 796 C C . TYR A 1 102 ? 13.415 0.768 12.948 1.00 87.81 102 TYR A C 1
ATOM 798 O O . TYR A 1 102 ? 13.746 1.021 11.796 1.00 87.81 102 TYR A O 1
ATOM 806 N N . LEU A 1 103 ? 12.679 1.624 13.663 1.00 86.31 103 LEU A N 1
ATOM 807 C CA . LEU A 1 103 ? 12.207 2.900 13.117 1.00 86.31 103 LEU A CA 1
ATOM 808 C C . LEU A 1 103 ? 13.362 3.842 12.749 1.00 86.31 103 LEU A C 1
ATOM 810 O O . LEU A 1 103 ? 13.324 4.460 11.689 1.00 86.31 103 LEU A O 1
ATOM 814 N N . ILE A 1 104 ? 14.403 3.940 13.582 1.00 88.69 104 ILE A N 1
ATOM 815 C CA . ILE A 1 104 ? 15.598 4.743 13.265 1.00 88.69 104 ILE A CA 1
ATOM 816 C C . ILE A 1 104 ? 16.285 4.205 12.006 1.00 88.69 104 ILE A C 1
ATOM 818 O O . ILE A 1 104 ? 16.696 4.991 11.147 1.00 88.69 104 ILE A O 1
ATOM 822 N N . PHE A 1 105 ? 16.390 2.881 11.888 1.00 93.19 105 PHE A N 1
ATOM 823 C CA . PHE A 1 105 ? 16.926 2.227 10.702 1.00 93.19 105 PHE A CA 1
ATOM 824 C C . PHE A 1 105 ? 16.104 2.572 9.452 1.00 93.19 105 PHE A C 1
ATOM 826 O O . PHE A 1 105 ? 16.677 3.081 8.492 1.00 93.19 105 PHE A O 1
ATOM 833 N N . GLU A 1 106 ? 14.781 2.393 9.482 1.00 91.44 106 GLU A N 1
ATOM 834 C CA . GLU A 1 106 ? 13.889 2.695 8.352 1.00 91.44 106 GLU A CA 1
ATOM 835 C C . GLU A 1 106 ? 13.975 4.165 7.923 1.00 91.44 106 GLU A C 1
ATOM 837 O O . GLU A 1 106 ? 14.100 4.462 6.736 1.00 91.44 106 GLU A O 1
ATOM 842 N N . VAL A 1 107 ? 13.996 5.103 8.877 1.00 91.38 107 VAL A N 1
ATOM 843 C CA . VAL A 1 107 ? 14.145 6.538 8.577 1.00 91.38 107 VAL A CA 1
ATOM 844 C C . VAL A 1 107 ? 15.499 6.831 7.929 1.00 91.38 107 VAL A C 1
ATOM 846 O O . VAL A 1 107 ? 15.569 7.529 6.916 1.00 91.38 107 VAL A O 1
ATOM 849 N N . SER A 1 108 ? 16.581 6.274 8.475 1.00 95.44 108 SER A N 1
ATOM 850 C CA . SER A 1 108 ? 17.932 6.452 7.925 1.00 95.44 108 SER A CA 1
ATOM 851 C C . SER A 1 108 ? 18.049 5.852 6.519 1.00 95.44 108 SER A C 1
ATOM 853 O O . SER A 1 108 ? 18.670 6.444 5.628 1.00 95.44 108 SER A O 1
ATOM 855 N N . TRP A 1 109 ? 17.409 4.703 6.296 1.00 95.81 109 TRP A N 1
ATOM 856 C CA . TRP A 1 109 ? 17.392 4.020 5.008 1.00 95.81 109 TRP A CA 1
ATOM 857 C C . TRP A 1 109 ? 16.547 4.772 3.975 1.00 95.81 109 TRP A C 1
ATOM 859 O O . TRP A 1 109 ? 16.976 4.933 2.832 1.00 95.81 109 TRP A O 1
ATOM 869 N N . LEU A 1 110 ? 15.401 5.326 4.375 1.00 94.06 110 LEU A N 1
ATOM 870 C CA . LEU A 1 110 ? 14.567 6.186 3.533 1.00 94.06 110 LEU A CA 1
ATOM 871 C C . LEU A 1 110 ? 15.311 7.453 3.090 1.00 94.06 110 LEU A C 1
ATOM 873 O O . LEU A 1 110 ? 15.260 7.820 1.913 1.00 94.06 110 LEU A O 1
ATOM 877 N N . ILE A 1 111 ? 16.034 8.108 4.005 1.00 94.62 111 ILE A N 1
ATOM 878 C CA . ILE A 1 111 ? 16.867 9.278 3.681 1.00 94.62 111 ILE A CA 1
ATOM 879 C C . ILE A 1 111 ? 17.948 8.888 2.669 1.00 94.62 111 ILE A C 1
ATOM 881 O O . ILE A 1 111 ? 18.126 9.578 1.667 1.00 94.62 111 ILE A O 1
ATOM 885 N N . THR A 1 112 ? 18.617 7.755 2.888 1.00 94.88 112 THR A N 1
ATOM 886 C CA . THR A 1 112 ? 19.629 7.226 1.960 1.00 94.88 112 THR A CA 1
ATOM 887 C C . THR A 1 112 ? 19.051 7.016 0.557 1.00 94.88 112 THR A C 1
ATOM 889 O O . THR A 1 112 ? 19.608 7.520 -0.416 1.00 94.88 112 THR A O 1
ATOM 892 N N . GLY A 1 113 ? 17.893 6.358 0.449 1.00 92.31 113 GLY A N 1
ATOM 893 C CA . GLY A 1 113 ? 17.202 6.156 -0.829 1.00 92.31 113 GLY A CA 1
ATOM 894 C C . GLY A 1 113 ? 16.793 7.463 -1.504 1.00 92.31 113 GLY A C 1
ATOM 895 O O . GLY A 1 113 ? 16.968 7.620 -2.709 1.00 92.31 113 GLY A O 1
ATOM 896 N N . THR A 1 114 ? 16.321 8.435 -0.717 1.00 93.31 114 THR A N 1
ATOM 897 C CA . THR A 1 114 ? 15.987 9.786 -1.196 1.00 93.31 114 THR A CA 1
ATOM 898 C C . THR A 1 114 ? 17.211 10.450 -1.828 1.00 93.31 114 THR A C 1
ATOM 900 O O . THR A 1 114 ? 17.136 10.930 -2.956 1.00 93.31 114 THR A O 1
ATOM 903 N N . ILE A 1 115 ? 18.360 10.422 -1.150 1.00 93.19 115 ILE A N 1
ATOM 904 C CA . ILE A 1 115 ? 19.609 10.984 -1.681 1.00 93.19 115 ILE A CA 1
ATOM 905 C C . ILE A 1 115 ? 20.029 10.258 -2.964 1.00 93.19 115 ILE A C 1
ATOM 907 O O . ILE A 1 115 ? 20.464 10.903 -3.910 1.00 93.19 115 ILE A O 1
ATOM 911 N N . TRP A 1 116 ? 19.878 8.936 -3.027 1.00 91.00 116 TRP A N 1
ATOM 912 C CA . TRP A 1 116 ? 20.257 8.152 -4.204 1.00 91.00 116 TRP A CA 1
ATOM 913 C C . TRP A 1 116 ? 19.380 8.432 -5.426 1.00 91.00 116 TRP A C 1
ATOM 915 O O . TRP A 1 116 ? 19.909 8.581 -6.523 1.00 91.00 116 TRP A O 1
ATOM 925 N N . VAL A 1 117 ? 18.065 8.553 -5.247 1.00 89.25 117 VAL A N 1
ATOM 926 C CA . VAL A 1 117 ? 17.121 8.795 -6.352 1.00 89.25 117 VAL A CA 1
ATOM 927 C C . VAL A 1 117 ? 17.126 10.255 -6.806 1.00 89.25 117 VAL A C 1
ATOM 929 O O . VAL A 1 117 ? 17.081 10.533 -8.001 1.00 89.25 117 VAL A O 1
ATOM 932 N N . PHE A 1 118 ? 17.190 11.212 -5.881 1.00 87.12 118 PHE A N 1
ATOM 933 C CA . PHE A 1 118 ? 17.190 12.636 -6.242 1.00 87.12 118 PHE A CA 1
ATOM 934 C C . PHE A 1 118 ? 18.594 13.190 -6.524 1.00 87.12 118 PHE A C 1
ATOM 936 O O . PHE A 1 118 ? 18.714 14.264 -7.108 1.00 87.12 118 PHE A O 1
ATOM 943 N N . GLY A 1 119 ? 19.648 12.478 -6.119 1.00 84.56 119 GLY A N 1
ATOM 944 C CA . GLY A 1 119 ? 21.041 12.862 -6.347 1.00 84.56 119 GLY A CA 1
ATOM 945 C C . GLY A 1 119 ? 21.625 12.384 -7.677 1.00 84.56 119 GLY A C 1
ATOM 946 O O . GLY A 1 119 ? 22.651 12.918 -8.093 1.00 84.56 119 GLY A O 1
ATOM 947 N N . SER A 1 120 ? 20.998 11.420 -8.363 1.00 79.44 120 SER A N 1
ATOM 948 C CA . SER A 1 120 ? 21.439 11.004 -9.699 1.00 79.44 120 SER A CA 1
ATOM 949 C C . SER A 1 120 ? 21.124 12.103 -10.718 1.00 79.44 120 SER A C 1
ATOM 951 O O . SER A 1 120 ? 19.960 12.477 -10.893 1.00 79.44 120 SER A O 1
ATOM 953 N N . SER A 1 121 ? 22.145 12.634 -11.388 1.00 60.41 121 SER A N 1
ATOM 954 C CA . SER A 1 121 ? 21.979 13.654 -12.421 1.00 60.41 121 SER A CA 1
ATOM 955 C C . SER A 1 121 ? 21.186 13.109 -13.611 1.00 60.41 121 SER A C 1
ATOM 957 O O . SER A 1 121 ? 21.515 12.065 -14.148 1.00 60.41 121 SER A O 1
ATOM 959 N N . SER A 1 122 ? 20.157 13.864 -14.012 1.00 55.12 122 SER A N 1
ATOM 960 C CA . SER A 1 122 ? 19.546 13.900 -15.348 1.00 55.12 122 SER A CA 1
ATOM 961 C C . SER A 1 122 ? 19.112 12.558 -15.979 1.00 55.12 122 SER A C 1
ATOM 963 O O . SER A 1 122 ? 19.916 11.770 -16.457 1.00 55.12 122 SER A O 1
ATOM 965 N N . ILE A 1 123 ? 17.794 12.416 -16.179 1.00 58.97 123 ILE A N 1
ATOM 966 C CA . ILE A 1 123 ? 17.126 11.421 -17.056 1.00 58.97 123 ILE A CA 1
ATOM 967 C C . ILE A 1 123 ? 17.753 11.346 -18.470 1.00 58.97 123 ILE A C 1
ATOM 969 O O . ILE A 1 123 ? 17.574 10.369 -19.186 1.00 58.97 123 ILE A O 1
ATOM 973 N N . SER A 1 124 ? 18.496 12.378 -18.871 1.00 62.66 124 SER A N 1
ATOM 974 C CA . SER A 1 124 ? 19.187 12.493 -20.158 1.00 62.66 124 SER A CA 1
ATOM 975 C C . SER A 1 124 ? 20.591 11.865 -20.193 1.00 62.66 124 SER A C 1
ATOM 977 O O . SER A 1 124 ? 21.225 11.917 -21.246 1.00 62.66 124 SER A O 1
ATOM 979 N N . ASP A 1 125 ? 21.106 11.312 -19.086 1.00 70.56 125 ASP A N 1
ATOM 980 C CA . ASP A 1 125 ? 22.427 10.673 -19.078 1.00 70.56 125 ASP A CA 1
ATOM 981 C C . ASP A 1 125 ? 22.386 9.279 -19.737 1.00 70.56 125 ASP A C 1
ATOM 983 O O . ASP A 1 125 ? 21.524 8.464 -19.412 1.00 70.56 125 ASP A O 1
ATOM 987 N N . PRO A 1 126 ? 23.350 8.935 -20.613 1.00 61.38 126 PRO A N 1
ATOM 988 C CA . PRO A 1 126 ? 23.428 7.609 -21.236 1.00 61.38 126 PRO A CA 1
ATOM 989 C C . PRO A 1 126 ? 23.728 6.481 -20.232 1.00 61.38 126 PRO A C 1
ATOM 991 O O . PRO A 1 126 ? 23.570 5.312 -20.562 1.00 61.38 126 PRO A O 1
ATOM 994 N N . ASN A 1 127 ? 24.129 6.836 -19.005 1.00 70.31 127 ASN A N 1
ATOM 995 C CA . ASN A 1 127 ? 24.331 5.920 -17.880 1.00 70.31 127 ASN A CA 1
ATOM 996 C C . ASN A 1 127 ? 23.143 5.913 -16.900 1.00 70.31 127 ASN A C 1
ATOM 998 O O . ASN A 1 127 ? 23.274 5.394 -15.784 1.00 70.31 127 ASN A O 1
ATOM 1002 N N . ALA A 1 128 ? 22.019 6.539 -17.269 1.00 69.38 128 ALA A N 1
ATOM 1003 C CA . ALA A 1 128 ? 20.828 6.581 -16.438 1.00 69.38 128 ALA A CA 1
ATOM 1004 C C . ALA A 1 128 ? 20.327 5.166 -16.134 1.00 69.38 128 ALA A C 1
ATOM 1006 O O . ALA A 1 128 ? 20.463 4.234 -16.925 1.00 69.38 128 ALA A O 1
ATOM 1007 N N . CYS A 1 129 ? 19.759 5.018 -14.944 1.00 75.06 129 CYS A N 1
ATOM 1008 C CA . CYS A 1 129 ? 19.157 3.765 -14.524 1.00 75.06 129 CYS A CA 1
ATOM 1009 C C . CYS A 1 129 ? 17.905 3.465 -15.342 1.00 75.06 129 CYS A C 1
ATOM 1011 O O . CYS A 1 129 ? 17.257 4.388 -15.843 1.00 75.06 129 CYS A O 1
ATOM 1013 N N . ASP A 1 130 ? 17.538 2.183 -15.413 1.00 81.44 130 ASP A N 1
ATOM 1014 C CA . ASP A 1 130 ? 16.263 1.781 -16.002 1.00 81.44 130 ASP A CA 1
ATOM 1015 C C . ASP A 1 130 ? 15.115 2.656 -15.467 1.00 81.44 130 ASP A C 1
ATOM 1017 O O . ASP A 1 130 ? 14.946 2.845 -14.253 1.00 81.44 130 ASP A O 1
ATOM 1021 N N . HIS A 1 131 ? 14.336 3.220 -16.391 1.00 77.19 131 HIS A N 1
ATOM 1022 C CA . HIS A 1 131 ? 13.291 4.186 -16.068 1.00 77.19 131 HIS A CA 1
ATOM 1023 C C . HIS A 1 131 ? 12.232 3.575 -15.136 1.00 77.19 131 HIS A C 1
ATOM 1025 O O . HIS A 1 131 ? 11.680 4.269 -14.282 1.00 77.19 131 HIS A O 1
ATOM 1031 N N . THR A 1 132 ? 11.973 2.268 -15.235 1.00 78.62 132 THR A N 1
ATOM 1032 C CA . THR A 1 132 ? 11.033 1.566 -14.354 1.00 78.62 132 THR A CA 1
ATOM 1033 C C . THR A 1 132 ? 11.552 1.527 -12.927 1.00 78.62 132 THR A C 1
ATOM 1035 O O . THR A 1 132 ? 10.814 1.894 -12.011 1.00 78.62 132 THR A O 1
ATOM 1038 N N . LEU A 1 133 ? 12.819 1.137 -12.734 1.00 84.62 133 LEU A N 1
ATOM 1039 C CA . LEU A 1 133 ? 13.451 1.128 -11.414 1.00 84.62 133 LEU A CA 1
ATOM 1040 C C . LEU A 1 133 ? 13.420 2.533 -10.808 1.00 84.62 133 LEU A C 1
ATOM 1042 O O . LEU A 1 133 ? 12.978 2.693 -9.672 1.00 84.62 133 LEU A O 1
ATOM 1046 N N . TYR A 1 134 ? 13.822 3.554 -11.567 1.00 83.75 134 TYR A N 1
ATOM 1047 C CA . TYR A 1 134 ? 13.864 4.934 -11.082 1.00 83.75 134 TYR A CA 1
ATOM 1048 C C . TYR A 1 134 ? 12.487 5.443 -10.636 1.00 83.75 134 TYR A C 1
ATOM 1050 O O . TYR A 1 134 ? 12.323 5.909 -9.505 1.00 83.75 134 TYR A O 1
ATOM 1058 N N . VAL A 1 135 ? 11.474 5.313 -11.497 1.00 81.31 135 VAL A N 1
ATOM 1059 C CA . VAL A 1 135 ? 10.126 5.796 -11.184 1.00 81.31 135 VAL A CA 1
ATOM 1060 C C . VAL A 1 135 ? 9.516 4.984 -10.035 1.00 81.31 135 VAL A C 1
ATOM 1062 O O . VAL A 1 135 ? 8.912 5.570 -9.135 1.00 81.31 135 VAL A O 1
ATOM 1065 N N . PHE A 1 136 ? 9.712 3.664 -9.995 1.00 84.62 136 PHE A N 1
ATOM 1066 C CA . PHE A 1 136 ? 9.287 2.838 -8.862 1.00 84.62 136 PHE A CA 1
ATOM 1067 C C . PHE A 1 136 ? 9.928 3.291 -7.546 1.00 84.62 136 PHE A C 1
ATOM 1069 O O . PHE A 1 136 ? 9.221 3.488 -6.557 1.00 84.62 136 PHE A O 1
ATOM 1076 N N . SER A 1 137 ? 11.234 3.559 -7.557 1.00 89.56 137 SER A N 1
ATOM 1077 C CA . SER A 1 137 ? 11.963 4.076 -6.393 1.00 89.56 137 SER A CA 1
ATOM 1078 C C . SER A 1 137 ? 11.364 5.390 -5.896 1.00 89.56 137 SER A C 1
ATOM 1080 O O . SER A 1 137 ? 11.092 5.548 -4.707 1.00 89.56 137 SER A O 1
ATOM 1082 N N . LEU A 1 138 ? 11.118 6.327 -6.816 1.00 86.12 138 LEU A N 1
ATOM 1083 C CA . LEU A 1 138 ? 10.552 7.639 -6.515 1.00 86.12 138 LEU A CA 1
ATOM 1084 C C . LEU A 1 138 ? 9.175 7.513 -5.852 1.00 86.12 138 LEU A C 1
ATOM 1086 O O . LEU A 1 138 ? 8.894 8.186 -4.862 1.00 86.12 138 LEU A O 1
ATOM 1090 N N . VAL A 1 139 ? 8.338 6.606 -6.350 1.00 83.62 139 VAL A N 1
ATOM 1091 C CA . VAL A 1 139 ? 7.010 6.319 -5.791 1.00 83.62 139 VAL A CA 1
ATOM 1092 C C . VAL A 1 139 ? 7.089 5.754 -4.390 1.00 83.62 139 VAL A C 1
ATOM 1094 O O . VAL A 1 139 ? 6.378 6.216 -3.499 1.00 83.62 139 VAL A O 1
ATOM 1097 N N . VAL A 1 140 ? 7.948 4.757 -4.203 1.00 87.00 140 VAL A N 1
ATOM 1098 C CA . VAL A 1 140 ? 8.151 4.106 -2.911 1.00 87.00 140 VAL A CA 1
ATOM 1099 C C . VAL A 1 140 ? 8.645 5.128 -1.885 1.00 87.00 140 VAL A C 1
ATOM 1101 O O . VAL A 1 140 ? 8.101 5.195 -0.785 1.00 87.00 140 VAL A O 1
ATOM 1104 N N . ILE A 1 141 ? 9.595 5.988 -2.262 1.00 90.19 141 ILE A N 1
ATOM 1105 C CA . ILE A 1 141 ? 10.122 7.056 -1.402 1.00 90.19 141 ILE A CA 1
ATOM 1106 C C . ILE A 1 141 ? 9.036 8.068 -1.037 1.00 90.19 141 ILE A C 1
ATOM 1108 O O . ILE A 1 141 ? 8.852 8.352 0.148 1.00 90.19 141 ILE A O 1
ATOM 1112 N N . ILE A 1 142 ? 8.300 8.599 -2.022 1.00 85.12 142 ILE A N 1
ATOM 1113 C CA . ILE A 1 142 ? 7.196 9.539 -1.763 1.00 85.12 142 ILE A CA 1
ATOM 1114 C C . ILE A 1 142 ? 6.187 8.902 -0.813 1.00 85.12 142 ILE A C 1
ATOM 1116 O O . ILE A 1 142 ? 5.747 9.547 0.141 1.00 85.12 142 ILE A O 1
ATOM 1120 N N . ASN A 1 143 ? 5.849 7.634 -1.042 1.00 81.81 143 ASN A N 1
ATOM 1121 C CA . ASN A 1 143 ? 4.881 6.965 -0.203 1.00 81.81 143 ASN A CA 1
ATOM 1122 C C . ASN A 1 143 ? 5.381 6.789 1.242 1.00 81.81 143 ASN A C 1
ATOM 1124 O O . ASN A 1 143 ? 4.681 7.135 2.197 1.00 81.81 143 ASN A O 1
ATOM 1128 N N . PHE A 1 144 ? 6.615 6.323 1.427 1.00 86.19 144 PHE A N 1
ATOM 1129 C CA . PHE A 1 144 ? 7.186 6.195 2.765 1.00 86.19 144 PHE A CA 1
ATOM 1130 C C . PHE A 1 144 ? 7.264 7.539 3.499 1.00 86.19 144 PHE A C 1
ATOM 1132 O O . PHE A 1 144 ? 6.952 7.596 4.689 1.00 86.19 144 PHE A O 1
ATOM 1139 N N . TRP A 1 145 ? 7.585 8.636 2.806 1.00 86.75 145 TRP A N 1
ATOM 1140 C CA . TRP A 1 145 ? 7.543 9.972 3.405 1.00 86.75 145 TRP A CA 1
ATOM 1141 C C . TRP A 1 145 ? 6.135 10.378 3.838 1.00 86.75 145 TRP A C 1
ATOM 1143 O O . TRP A 1 145 ? 5.979 10.905 4.937 1.00 86.75 145 TRP A O 1
ATOM 1153 N N . ILE A 1 146 ? 5.103 10.108 3.033 1.00 80.19 146 ILE A N 1
ATOM 1154 C CA . ILE A 1 146 ? 3.706 10.382 3.411 1.00 80.19 146 ILE A CA 1
ATOM 1155 C C . ILE A 1 146 ? 3.320 9.576 4.657 1.00 80.19 146 ILE A C 1
ATOM 1157 O O . ILE A 1 146 ? 2.771 10.138 5.612 1.00 80.19 146 ILE A O 1
ATOM 1161 N N . HIS A 1 147 ? 3.658 8.288 4.682 1.00 77.88 147 HIS A N 1
ATOM 1162 C CA . HIS A 1 147 ? 3.406 7.404 5.818 1.00 77.88 147 HIS A CA 1
ATOM 1163 C C . HIS A 1 147 ? 4.131 7.827 7.095 1.00 77.88 147 HIS A C 1
ATOM 1165 O O . HIS A 1 147 ? 3.577 7.676 8.181 1.00 77.88 147 HIS A O 1
ATOM 1171 N N . LEU A 1 148 ? 5.352 8.350 6.984 1.00 82.69 148 LEU A N 1
ATOM 1172 C CA . LEU A 1 148 ? 6.144 8.785 8.132 1.00 82.69 148 LEU A CA 1
ATOM 1173 C C . LEU A 1 148 ? 5.716 10.173 8.633 1.00 82.69 148 LEU A C 1
ATOM 1175 O O . LEU A 1 148 ? 5.542 10.381 9.836 1.00 82.69 148 LEU A O 1
ATOM 1179 N N . LEU A 1 149 ? 5.534 11.133 7.720 1.00 78.56 149 LEU A N 1
ATOM 1180 C CA . LEU A 1 149 ? 5.237 12.526 8.061 1.00 78.56 149 LEU A CA 1
ATOM 1181 C C . LEU A 1 149 ? 3.829 12.692 8.618 1.00 78.56 149 LEU A C 1
ATOM 1183 O O . LEU A 1 149 ? 3.641 13.492 9.531 1.00 78.56 149 LEU A O 1
ATOM 1187 N N . THR A 1 150 ? 2.837 11.957 8.111 1.00 71.56 150 THR A N 1
ATOM 1188 C CA . THR A 1 150 ? 1.446 12.200 8.517 1.00 71.56 150 THR A CA 1
ATOM 1189 C C . THR A 1 150 ? 1.198 11.893 10.003 1.00 71.56 150 THR A C 1
ATOM 1191 O O . THR A 1 150 ? 0.680 12.770 10.702 1.00 71.56 150 THR A O 1
ATOM 1194 N N . PRO A 1 151 ? 1.606 10.729 10.552 1.00 67.81 151 PRO A N 1
ATOM 1195 C CA . PRO A 1 151 ? 1.522 10.468 11.988 1.00 67.81 151 PRO A CA 1
ATOM 1196 C C . PRO A 1 151 ? 2.375 11.437 12.809 1.00 67.81 151 PRO A C 1
ATOM 1198 O O . PRO A 1 151 ? 1.947 11.854 13.881 1.00 67.81 151 PRO A O 1
ATOM 1201 N N . LEU A 1 152 ? 3.553 11.833 12.314 1.00 72.25 152 LEU A N 1
ATOM 1202 C CA . LEU A 1 152 ? 4.449 12.752 13.018 1.00 72.25 152 LEU A CA 1
ATOM 1203 C C . LEU A 1 152 ? 3.850 14.161 13.138 1.00 72.25 152 LEU A C 1
ATOM 1205 O O . LEU A 1 152 ? 3.805 14.714 14.235 1.00 72.25 152 LEU A O 1
ATOM 1209 N N . ILE A 1 153 ? 3.314 14.714 12.046 1.00 72.69 153 ILE A N 1
ATOM 1210 C CA . ILE A 1 153 ? 2.597 15.999 12.038 1.00 72.69 153 ILE A CA 1
ATOM 1211 C C . ILE A 1 153 ? 1.400 15.932 12.985 1.00 72.69 153 ILE A C 1
ATOM 1213 O O . ILE A 1 153 ? 1.165 16.865 13.755 1.00 72.69 153 ILE A O 1
ATOM 1217 N N . PHE A 1 154 ? 0.658 14.824 12.971 1.00 65.94 154 PHE A N 1
ATOM 1218 C CA . PHE A 1 154 ? -0.484 14.651 13.858 1.00 65.94 154 PHE A CA 1
ATOM 1219 C C . PHE A 1 154 ? -0.074 14.577 15.333 1.00 65.94 154 PHE A C 1
ATOM 1221 O O . PHE A 1 154 ? -0.662 15.272 16.158 1.00 65.94 154 PHE A O 1
ATOM 1228 N N . MET A 1 155 ? 0.966 13.809 15.664 1.00 65.00 155 MET A N 1
ATOM 1229 C CA . MET A 1 155 ? 1.515 13.726 17.020 1.00 65.00 155 MET A CA 1
ATOM 1230 C C . MET A 1 155 ? 2.004 15.088 17.513 1.00 65.00 155 MET A C 1
ATOM 1232 O O . MET A 1 155 ? 1.674 15.479 18.630 1.00 65.00 155 MET A O 1
ATOM 1236 N N . ILE A 1 156 ? 2.720 15.847 16.678 1.00 70.75 156 ILE A N 1
ATOM 1237 C CA . ILE A 1 156 ? 3.135 17.219 17.002 1.00 70.75 156 ILE A CA 1
ATOM 1238 C C . ILE A 1 156 ? 1.906 18.096 17.247 1.00 70.75 156 ILE A C 1
ATOM 1240 O O . ILE A 1 156 ? 1.842 18.784 18.262 1.00 70.75 156 ILE A O 1
ATOM 1244 N N . THR A 1 157 ? 0.901 18.025 16.372 1.00 68.56 157 THR A N 1
ATOM 1245 C CA . THR A 1 157 ? -0.343 18.796 16.510 1.00 68.56 157 THR A CA 1
ATOM 1246 C C . THR A 1 157 ? -1.052 18.466 17.827 1.00 68.56 157 THR A C 1
ATOM 1248 O O . THR A 1 157 ? -1.421 19.378 18.568 1.00 68.56 157 THR A O 1
ATOM 1251 N N . LEU A 1 158 ? -1.181 17.182 18.177 1.00 64.38 158 LEU A N 1
ATOM 1252 C CA . LEU A 1 158 ? -1.772 16.746 19.444 1.00 64.38 158 LEU A CA 1
ATOM 1253 C C . LEU A 1 158 ? -0.969 17.237 20.656 1.00 64.38 158 LEU A C 1
ATOM 1255 O O . LEU A 1 158 ? -1.552 17.815 21.577 1.00 64.38 158 LEU A O 1
ATOM 1259 N N . CYS A 1 159 ? 0.357 17.081 20.638 1.00 67.12 159 CYS A N 1
ATOM 1260 C CA . CYS A 1 159 ? 1.240 17.583 21.692 1.00 67.12 159 CYS A CA 1
ATOM 1261 C C . CY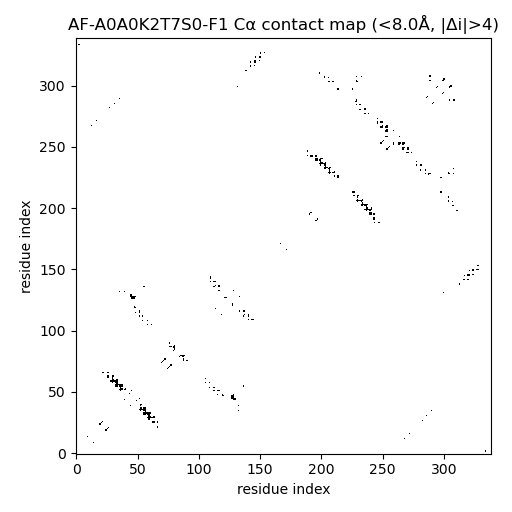S A 1 159 ? 1.089 19.102 21.874 1.00 67.12 159 CYS A C 1
ATOM 1263 O O . CYS A 1 159 ? 0.925 19.574 22.999 1.00 67.12 159 CYS A O 1
ATOM 1265 N N . CYS A 1 160 ? 1.047 19.866 20.779 1.00 67.12 160 CYS A N 1
ATOM 1266 C CA . CYS A 1 160 ? 0.846 21.313 20.813 1.00 67.12 160 CYS A CA 1
ATOM 1267 C C . CYS A 1 160 ? -0.536 21.704 21.364 1.00 67.12 160 CYS A C 1
ATOM 1269 O O . CYS A 1 160 ? -0.633 22.673 22.113 1.00 67.12 160 CYS A O 1
ATOM 1271 N N . THR A 1 161 ? -1.599 20.945 21.072 1.00 64.62 161 THR A N 1
ATOM 1272 C CA . THR A 1 161 ? -2.948 21.245 21.599 1.00 64.62 161 THR A CA 1
ATOM 1273 C C . THR A 1 161 ? -3.112 20.982 23.099 1.00 64.62 161 THR A C 1
ATOM 1275 O O . THR A 1 161 ? -3.918 21.660 23.733 1.00 64.62 161 THR A O 1
ATOM 1278 N N . ARG A 1 162 ? -2.344 20.060 23.705 1.00 58.53 162 ARG A N 1
ATOM 1279 C CA . ARG A 1 162 ? -2.338 19.878 25.174 1.00 58.53 162 ARG A CA 1
ATOM 1280 C C . ARG A 1 162 ? -1.540 20.951 25.914 1.00 58.53 162 ARG A C 1
ATOM 1282 O O . ARG A 1 162 ? -1.865 21.257 27.056 1.00 58.53 162 ARG A O 1
ATOM 1289 N N . ILE A 1 163 ? -0.520 21.521 25.275 1.00 57.84 163 ILE A N 1
ATOM 1290 C CA . ILE A 1 163 ? 0.338 22.552 25.879 1.00 57.84 163 ILE A CA 1
ATOM 1291 C C . ILE A 1 163 ? -0.390 23.907 25.991 1.00 57.84 163 ILE A C 1
ATOM 1293 O O . ILE A 1 163 ? -0.051 24.708 26.859 1.00 57.84 163 ILE A O 1
ATOM 1297 N N . PHE A 1 164 ? -1.441 24.149 25.195 1.00 47.94 164 PHE A N 1
ATOM 1298 C CA . PHE A 1 164 ? -2.255 25.372 25.254 1.00 47.94 164 PHE A CA 1
ATOM 1299 C C . PHE A 1 164 ? -3.690 25.107 25.769 1.00 47.94 164 PHE A C 1
ATOM 1301 O O . PHE A 1 164 ? -4.630 25.047 24.977 1.00 47.94 164 PHE A O 1
ATOM 1308 N N . PRO A 1 165 ? -3.914 25.001 27.095 1.00 52.84 165 PRO A N 1
ATOM 1309 C CA . PRO A 1 165 ? -5.220 24.668 27.683 1.00 52.84 165 PRO A CA 1
ATOM 1310 C C . PRO A 1 165 ? -6.218 25.844 27.761 1.00 52.84 165 PRO A C 1
ATOM 1312 O O . PRO A 1 165 ? -7.278 25.717 28.369 1.00 52.84 165 PRO A O 1
ATOM 1315 N N . PHE A 1 166 ? -5.918 27.004 27.171 1.00 49.69 166 PHE A N 1
ATOM 1316 C CA . PHE A 1 166 ? -6.614 28.263 27.483 1.00 49.69 166 PHE A CA 1
ATOM 1317 C C . PHE A 1 166 ? -7.982 28.481 26.812 1.00 49.69 166 PHE A C 1
ATOM 1319 O O . PHE A 1 166 ? -8.609 29.512 27.039 1.00 49.69 166 PHE A O 1
ATOM 1326 N N . CYS A 1 167 ? -8.504 27.537 26.028 1.00 47.00 167 CYS A N 1
ATOM 1327 C CA . CYS A 1 167 ? -9.835 27.660 25.425 1.00 47.00 167 CYS A CA 1
ATOM 1328 C C . CYS A 1 167 ? -10.653 26.386 25.646 1.00 47.00 167 CYS A C 1
ATOM 1330 O O . CYS A 1 167 ? -10.378 25.364 25.031 1.00 47.00 167 CYS A O 1
ATOM 1332 N N . GLY A 1 168 ? -11.656 26.478 26.531 1.00 52.78 168 GLY A N 1
ATOM 1333 C CA . GLY A 1 168 ? -12.768 25.539 26.753 1.00 52.78 168 GLY A CA 1
ATOM 1334 C C . GLY A 1 168 ? -12.683 24.185 26.043 1.00 52.78 168 GLY A C 1
ATOM 1335 O O . GLY A 1 168 ? -13.452 23.927 25.115 1.00 52.78 168 GLY A O 1
ATOM 1336 N N . TYR A 1 169 ? -11.784 23.321 26.525 1.00 57.88 169 TYR A N 1
ATOM 1337 C CA . TYR A 1 169 ? -11.462 22.010 25.954 1.00 57.88 169 TYR A CA 1
ATOM 1338 C C . TYR A 1 169 ? -12.737 21.187 25.676 1.00 57.88 169 TYR A C 1
ATOM 1340 O O . TYR A 1 169 ? -12.974 20.731 24.564 1.00 57.88 169 TYR A O 1
ATOM 1348 N N . SER A 1 170 ? -13.662 21.109 26.633 1.00 61.53 170 SER A N 1
ATOM 1349 C CA . SER A 1 170 ? -14.880 20.295 26.487 1.00 61.53 170 SER A CA 1
ATOM 1350 C C . SER A 1 170 ? -15.856 20.784 25.398 1.00 61.53 170 SER A C 1
ATOM 1352 O O . SER A 1 170 ? -16.476 19.972 24.706 1.00 61.53 170 SER A O 1
ATOM 1354 N N . ALA A 1 171 ? -16.003 22.101 25.210 1.00 59.88 171 ALA A N 1
ATOM 1355 C CA . ALA A 1 171 ? -16.991 22.669 24.287 1.00 59.88 171 ALA A CA 1
ATOM 1356 C C . ALA A 1 171 ? -16.463 22.743 22.847 1.00 59.88 171 ALA A C 1
ATOM 1358 O O . ALA A 1 171 ? -17.159 22.321 21.920 1.00 59.88 171 ALA A O 1
ATOM 1359 N N . TYR A 1 172 ? -15.216 23.199 22.668 1.00 61.03 172 TYR A N 1
ATOM 1360 C CA . TYR A 1 172 ? -14.550 23.205 21.364 1.00 61.03 172 TYR A CA 1
ATOM 1361 C C . TYR A 1 172 ? -14.497 21.791 20.780 1.00 61.03 172 TYR A C 1
ATOM 1363 O O . TYR A 1 172 ? -14.860 21.591 19.622 1.00 61.03 172 TYR A O 1
ATOM 1371 N N . TRP A 1 173 ? -14.157 20.786 21.596 1.00 59.75 173 TRP A N 1
ATOM 1372 C CA . TRP A 1 173 ? -14.010 19.415 21.111 1.00 59.75 173 TRP A CA 1
ATOM 1373 C C . TRP A 1 173 ? -15.337 18.682 20.880 1.00 59.75 173 TRP A C 1
ATOM 1375 O O . TRP A 1 173 ? -15.402 17.865 19.968 1.00 59.75 173 TRP A O 1
ATOM 1385 N N . LYS A 1 174 ? -16.429 18.998 21.593 1.00 62.12 174 LYS A N 1
ATOM 1386 C CA . LYS A 1 174 ? -17.773 18.474 21.248 1.00 62.12 174 LYS A CA 1
ATOM 1387 C C . LYS A 1 174 ? -18.291 19.037 19.920 1.00 62.12 174 LYS A C 1
ATOM 1389 O O . LYS A 1 174 ? -18.868 18.295 19.116 1.00 62.12 174 LYS A O 1
ATOM 1394 N N . ILE A 1 175 ? -18.052 20.328 19.674 1.00 60.59 175 ILE A N 1
ATOM 1395 C CA . ILE A 1 175 ? -18.369 20.979 18.396 1.00 60.59 175 ILE A CA 1
ATOM 1396 C C . ILE A 1 175 ? -17.480 20.396 17.294 1.00 60.59 175 ILE A C 1
ATOM 1398 O O . ILE A 1 175 ? -18.000 19.993 16.257 1.00 60.59 175 ILE A O 1
ATOM 1402 N N . ALA A 1 176 ? -16.177 20.243 17.546 1.00 56.62 176 ALA A N 1
ATOM 1403 C CA . ALA A 1 176 ? -15.242 19.629 16.613 1.00 56.62 176 ALA A CA 1
ATOM 1404 C C . ALA A 1 176 ? -15.581 18.160 16.341 1.00 56.62 176 ALA A C 1
ATOM 1406 O O . ALA A 1 176 ? -15.538 17.770 15.193 1.00 56.62 176 ALA A O 1
ATOM 1407 N N . LYS A 1 177 ? -16.001 17.351 17.321 1.00 61.38 177 LYS A N 1
ATOM 1408 C CA . LYS A 1 177 ? -16.421 15.952 17.110 1.00 61.38 177 LYS A CA 1
ATOM 1409 C C . LYS A 1 177 ? -17.607 15.861 16.157 1.00 61.38 177 LYS A C 1
ATOM 1411 O O . LYS A 1 177 ? -17.563 15.120 15.182 1.00 61.38 177 LYS A O 1
ATOM 1416 N N . THR A 1 178 ? -18.650 16.647 16.413 1.00 61.66 178 THR A N 1
ATOM 1417 C CA . THR A 1 178 ? -19.862 16.653 15.579 1.00 61.66 178 THR A CA 1
ATOM 1418 C C . THR A 1 178 ? -19.572 17.237 14.195 1.00 61.66 178 THR A C 1
ATOM 1420 O O . THR A 1 178 ? -20.058 16.725 13.185 1.00 61.66 178 THR A O 1
ATOM 1423 N N . ALA A 1 179 ? -18.733 18.275 14.135 1.00 57.66 179 ALA A N 1
ATOM 1424 C CA . ALA A 1 179 ? -18.254 18.854 12.890 1.00 57.66 179 ALA A CA 1
ATOM 1425 C C . ALA A 1 179 ? -17.378 17.862 12.120 1.00 57.66 179 ALA A C 1
ATOM 1427 O O . ALA A 1 179 ? -17.615 17.688 10.940 1.00 57.66 179 ALA A O 1
ATOM 1428 N N . ILE A 1 180 ? -16.451 17.150 12.761 1.00 59.09 180 ILE A N 1
ATOM 1429 C CA . ILE A 1 180 ? -15.573 16.142 12.160 1.00 59.09 180 ILE A CA 1
ATOM 1430 C C . ILE A 1 180 ? -16.405 14.959 11.683 1.00 59.09 180 ILE A C 1
ATOM 1432 O O . ILE A 1 180 ? -16.218 14.549 10.551 1.00 59.09 180 ILE A O 1
ATOM 1436 N N . ASP A 1 181 ? -17.358 14.423 12.441 1.00 62.19 181 ASP A N 1
ATOM 1437 C CA . ASP A 1 181 ? -18.169 13.290 11.970 1.00 62.19 181 ASP A CA 1
ATOM 1438 C C . ASP A 1 181 ? -19.061 13.663 10.772 1.00 62.19 181 ASP A C 1
ATOM 1440 O O . ASP A 1 181 ? -19.134 12.912 9.794 1.00 62.19 181 ASP A O 1
ATOM 1444 N N . ASN A 1 182 ? -19.692 14.841 10.793 1.00 64.19 182 ASN A N 1
ATOM 1445 C CA . ASN A 1 182 ? -20.535 15.298 9.683 1.00 64.19 182 ASN A CA 1
ATOM 1446 C C . ASN A 1 182 ? -19.721 15.769 8.472 1.00 64.19 182 ASN A C 1
ATOM 1448 O O . ASN A 1 182 ? -20.060 15.436 7.331 1.00 64.19 182 ASN A O 1
ATOM 1452 N N . TRP A 1 183 ? -18.637 16.509 8.711 1.00 63.12 183 TRP A N 1
ATOM 1453 C CA . TRP A 1 183 ? -17.695 16.944 7.684 1.00 63.12 183 TRP A CA 1
ATOM 1454 C C . TRP A 1 183 ? -17.027 15.730 7.067 1.00 63.12 183 TRP A C 1
ATOM 1456 O O . TRP A 1 183 ? -17.119 15.552 5.865 1.00 63.12 183 TRP A O 1
ATOM 1466 N N . THR A 1 184 ? -16.471 14.814 7.858 1.00 64.94 184 THR A N 1
ATOM 1467 C CA . THR A 1 184 ? -15.841 13.609 7.316 1.00 64.94 184 THR A CA 1
ATOM 1468 C C . THR A 1 184 ? -16.829 12.752 6.551 1.00 64.94 184 THR A C 1
ATOM 1470 O O . THR A 1 184 ? -16.459 12.256 5.503 1.00 64.94 184 THR A O 1
ATOM 1473 N N . ARG A 1 185 ? -18.092 12.597 6.959 1.00 69.38 185 ARG A N 1
ATOM 1474 C CA . ARG A 1 185 ? -19.047 11.809 6.160 1.00 69.38 185 ARG A CA 1
ATOM 1475 C C . ARG A 1 185 ? -19.246 12.393 4.757 1.00 69.38 185 ARG A C 1
ATOM 1477 O O . ARG A 1 185 ? -19.082 11.669 3.775 1.00 69.38 185 ARG A O 1
ATOM 1484 N N . ARG A 1 186 ? -19.554 13.692 4.662 1.00 74.31 186 ARG A N 1
ATOM 1485 C CA . ARG A 1 186 ? -19.762 14.373 3.371 1.00 74.31 186 ARG A CA 1
ATOM 1486 C C . ARG A 1 186 ? -18.468 14.486 2.577 1.00 74.31 186 ARG A C 1
ATOM 1488 O O . ARG A 1 186 ? -18.465 14.168 1.398 1.00 74.31 186 ARG A O 1
ATOM 1495 N N . THR A 1 187 ? -17.376 14.867 3.225 1.00 69.62 187 THR A N 1
ATOM 1496 C CA . THR A 1 187 ? -16.052 15.009 2.620 1.00 69.62 187 THR A CA 1
ATOM 1497 C C . THR A 1 187 ? -15.511 13.666 2.144 1.00 69.62 187 THR A C 1
ATOM 1499 O O . THR A 1 187 ? -14.942 13.616 1.069 1.00 69.62 187 THR A O 1
ATOM 1502 N N . ARG A 1 188 ? -15.742 12.551 2.850 1.00 69.81 188 ARG A N 1
ATOM 1503 C CA . ARG A 1 188 ? -15.337 11.211 2.387 1.00 69.81 188 ARG A CA 1
ATOM 1504 C C . ARG A 1 188 ? -16.129 10.776 1.162 1.00 69.81 188 ARG A C 1
ATOM 1506 O O . ARG A 1 188 ? -15.521 10.285 0.224 1.00 69.81 188 ARG A O 1
ATOM 1513 N N . LEU A 1 189 ? -17.451 10.972 1.153 1.00 77.69 189 LEU A N 1
ATOM 1514 C CA . LEU A 1 189 ? -18.269 10.675 -0.026 1.00 77.69 189 LEU A CA 1
ATOM 1515 C C . LEU A 1 189 ? -17.863 11.569 -1.205 1.00 77.69 189 LEU A C 1
ATOM 1517 O O . LEU A 1 189 ? -17.710 11.073 -2.317 1.00 77.69 189 LEU A O 1
ATOM 1521 N N . LEU A 1 190 ? -17.644 12.862 -0.944 1.00 79.56 190 LEU A N 1
ATOM 1522 C CA . LEU A 1 190 ? -17.201 13.830 -1.938 1.00 79.56 190 LEU A CA 1
ATOM 1523 C C . LEU A 1 190 ? -15.845 13.414 -2.501 1.00 79.56 190 LEU A C 1
ATOM 1525 O O . LEU A 1 190 ? -15.793 13.117 -3.680 1.00 79.56 190 LEU A O 1
ATOM 1529 N N . ILE A 1 191 ? -14.809 13.275 -1.667 1.00 71.19 191 ILE A N 1
ATOM 1530 C CA . ILE A 1 191 ? -13.460 12.839 -2.060 1.00 71.19 191 ILE A CA 1
ATOM 1531 C C . ILE A 1 191 ? -13.516 11.510 -2.813 1.00 71.19 191 ILE A C 1
ATOM 1533 O O . ILE A 1 191 ? -12.929 11.397 -3.887 1.00 71.19 191 ILE A O 1
ATOM 1537 N N . ALA A 1 192 ? -14.250 10.520 -2.293 1.00 75.81 192 ALA A N 1
ATOM 1538 C CA . ALA A 1 192 ? -14.418 9.239 -2.965 1.00 75.81 192 ALA A CA 1
ATOM 1539 C C . ALA A 1 192 ? -15.028 9.444 -4.353 1.00 75.81 192 ALA A C 1
ATOM 1541 O O . ALA A 1 192 ? -14.461 8.965 -5.322 1.00 75.81 192 ALA A O 1
ATOM 1542 N N . SER A 1 193 ? -16.118 10.199 -4.493 1.00 81.88 193 SER A N 1
ATOM 1543 C CA . SER A 1 193 ? -16.750 10.452 -5.794 1.00 81.88 193 SER A CA 1
ATOM 1544 C C . SER A 1 193 ? -15.879 11.285 -6.743 1.00 81.88 193 SER A C 1
ATOM 1546 O O . SER A 1 193 ? -15.731 10.920 -7.904 1.00 81.88 193 SER A O 1
ATOM 1548 N N . THR A 1 194 ? -15.243 12.352 -6.257 1.00 80.94 194 THR A N 1
ATOM 1549 C CA . THR A 1 194 ? -14.435 13.276 -7.060 1.00 80.94 194 THR A CA 1
ATOM 1550 C C . THR A 1 194 ? -13.118 12.663 -7.505 1.00 80.94 194 THR A C 1
ATOM 1552 O O . THR A 1 194 ? -12.584 13.092 -8.518 1.00 80.94 194 THR A O 1
ATOM 1555 N N . LEU A 1 195 ? -12.583 11.684 -6.770 1.00 79.19 195 LEU A N 1
ATOM 1556 C CA . LEU A 1 195 ? -11.359 10.980 -7.156 1.00 79.19 195 LEU A CA 1
ATOM 1557 C C . LEU A 1 195 ? -11.665 9.684 -7.910 1.00 79.19 195 LEU A C 1
ATOM 1559 O O . LEU A 1 195 ? -11.115 9.469 -8.984 1.00 79.19 195 LEU A O 1
ATOM 1563 N N . SER A 1 196 ? -12.557 8.832 -7.392 1.00 82.94 196 SER A N 1
ATOM 1564 C CA . SER A 1 196 ? -12.806 7.511 -7.990 1.00 82.94 196 SER A CA 1
ATOM 1565 C C . SER A 1 196 ? -13.543 7.576 -9.324 1.00 82.94 196 SER A C 1
ATOM 1567 O O . SER A 1 196 ? -13.223 6.779 -10.201 1.00 82.94 196 SER A O 1
ATOM 1569 N N . LEU A 1 197 ? -14.475 8.523 -9.525 1.00 87.19 197 LEU A N 1
ATOM 1570 C CA . LEU A 1 197 ? -15.216 8.604 -10.788 1.00 87.19 197 LEU A CA 1
ATOM 1571 C C . LEU A 1 197 ? -14.315 9.050 -11.949 1.00 87.19 197 LEU A C 1
ATOM 1573 O O . LEU A 1 197 ? -14.238 8.309 -12.930 1.00 87.19 197 LEU A O 1
ATOM 1577 N N . PRO A 1 198 ? -13.581 10.182 -11.872 1.00 87.50 198 PRO A N 1
ATOM 1578 C CA . PRO A 1 198 ? -12.717 10.590 -12.977 1.00 87.50 198 PRO A CA 1
ATOM 1579 C C . PRO A 1 198 ? -11.576 9.602 -13.211 1.00 87.50 198 PRO A C 1
ATOM 1581 O O . PRO A 1 198 ? -11.259 9.301 -14.362 1.00 87.50 198 PRO A O 1
ATOM 1584 N N . LEU A 1 199 ? -10.991 9.056 -12.137 1.00 82.19 199 LEU A N 1
ATOM 1585 C CA . LEU A 1 199 ? -9.929 8.059 -12.247 1.00 82.19 199 LEU A CA 1
ATOM 1586 C C . LEU A 1 199 ? -10.449 6.771 -12.892 1.00 82.19 199 LEU A C 1
ATOM 1588 O O . LEU A 1 199 ? -9.839 6.282 -13.837 1.00 82.19 199 LEU A O 1
ATOM 1592 N N . GLY A 1 200 ? -11.608 6.270 -12.456 1.00 86.31 200 GLY A N 1
ATOM 1593 C CA . GLY A 1 200 ? -12.239 5.080 -13.021 1.00 86.31 200 GLY A CA 1
ATOM 1594 C C . GLY A 1 200 ? -12.572 5.235 -14.507 1.00 86.31 200 GLY A C 1
ATOM 1595 O O . GLY A 1 200 ? -12.219 4.367 -15.305 1.00 86.31 200 GLY A O 1
ATOM 1596 N N . ILE A 1 201 ? -13.160 6.372 -14.904 1.00 91.81 201 ILE A N 1
ATOM 1597 C CA . ILE A 1 201 ? -13.433 6.692 -16.318 1.00 91.81 201 ILE A CA 1
ATOM 1598 C C . ILE A 1 201 ? -12.131 6.750 -17.125 1.00 91.81 201 ILE A C 1
ATOM 1600 O O . ILE A 1 201 ? -12.070 6.214 -18.233 1.00 91.81 201 ILE A O 1
ATOM 1604 N N . SER A 1 202 ? -11.086 7.369 -16.572 1.00 87.56 202 SER A N 1
ATOM 1605 C CA . SER A 1 202 ? -9.787 7.490 -17.239 1.00 87.56 202 SER A CA 1
ATOM 1606 C C . SER A 1 202 ? -9.131 6.121 -17.441 1.00 87.56 202 SER A C 1
ATOM 1608 O O . SER A 1 202 ? -8.676 5.827 -18.543 1.00 87.56 202 SER A O 1
ATOM 1610 N N . MET A 1 203 ? -9.162 5.244 -16.429 1.00 87.38 203 MET A N 1
ATOM 1611 C CA . MET A 1 203 ? -8.659 3.868 -16.543 1.00 87.38 203 MET A CA 1
ATOM 1612 C C . MET A 1 203 ? -9.400 3.063 -17.609 1.00 87.38 203 MET A C 1
ATOM 1614 O O . MET A 1 203 ? -8.755 2.420 -18.435 1.00 87.38 203 MET A O 1
ATOM 1618 N N . ILE A 1 204 ? -10.733 3.139 -17.641 1.00 91.69 204 ILE A N 1
ATOM 1619 C CA . ILE A 1 204 ? -11.533 2.464 -18.671 1.00 91.69 204 ILE A CA 1
ATOM 1620 C C . ILE A 1 204 ? -11.173 2.999 -20.060 1.00 91.69 204 ILE A C 1
ATOM 1622 O O . ILE A 1 204 ? -10.922 2.213 -20.969 1.00 91.69 204 ILE A O 1
ATOM 1626 N N . SER A 1 205 ? -11.105 4.322 -20.217 1.00 89.56 205 SER A N 1
ATOM 1627 C CA . SER A 1 205 ? -10.839 4.967 -21.508 1.00 89.56 205 SER A CA 1
ATOM 1628 C C . SER A 1 205 ? -9.461 4.588 -22.053 1.00 89.56 205 SER A C 1
ATOM 1630 O O . SER A 1 205 ? -9.352 4.137 -23.192 1.00 89.56 205 SER A O 1
ATOM 1632 N N . VAL A 1 206 ? -8.419 4.693 -21.221 1.00 85.44 206 VAL A N 1
ATOM 1633 C CA . VAL A 1 206 ? -7.047 4.316 -21.590 1.00 85.44 206 VAL A CA 1
ATOM 1634 C C . VAL A 1 206 ? -6.956 2.818 -21.884 1.00 85.44 206 VAL A C 1
ATOM 1636 O O . VAL A 1 206 ? -6.333 2.428 -22.872 1.00 85.44 206 VAL A O 1
ATOM 1639 N N . GLY A 1 207 ? -7.610 1.973 -21.084 1.00 86.31 207 GLY A N 1
ATOM 1640 C CA . GLY A 1 207 ? -7.648 0.533 -21.322 1.00 86.31 207 GLY A CA 1
ATOM 1641 C C . GLY A 1 207 ? -8.311 0.173 -22.658 1.00 86.31 207 GLY A C 1
ATOM 1642 O O . GLY A 1 207 ? -7.728 -0.576 -23.437 1.00 86.31 207 GLY A O 1
ATOM 1643 N N . ILE A 1 208 ? -9.470 0.759 -22.980 1.00 90.50 208 ILE A N 1
ATOM 1644 C CA . ILE A 1 208 ? -10.172 0.525 -24.257 1.00 90.50 208 ILE A CA 1
ATOM 1645 C C . ILE A 1 208 ? -9.335 1.008 -25.444 1.00 90.50 208 ILE A C 1
ATOM 1647 O O . ILE A 1 208 ? -9.157 0.257 -26.402 1.00 90.50 208 ILE A O 1
ATOM 1651 N N . MET A 1 209 ? -8.786 2.227 -25.374 1.00 85.94 209 MET A N 1
ATOM 1652 C CA . MET A 1 209 ? -7.928 2.765 -26.436 1.00 85.94 209 MET A CA 1
ATOM 1653 C C . MET A 1 209 ? -6.720 1.861 -26.694 1.00 85.94 209 MET A C 1
ATOM 1655 O O . MET A 1 209 ? -6.409 1.552 -27.843 1.00 85.94 209 MET A O 1
ATOM 1659 N N . SER A 1 210 ? -6.079 1.380 -25.629 1.00 84.38 210 SER A N 1
ATOM 1660 C CA . SER A 1 210 ? -4.910 0.504 -25.755 1.00 84.38 210 SER A CA 1
ATOM 1661 C C . SER A 1 210 ? -5.279 -0.831 -26.382 1.00 84.38 210 SER A C 1
ATOM 1663 O O . SER A 1 210 ? -4.593 -1.298 -27.283 1.00 84.38 210 SER A O 1
ATOM 1665 N N . LEU A 1 211 ? -6.404 -1.413 -25.959 1.00 85.69 211 LEU A N 1
ATOM 1666 C CA . LEU A 1 211 ? -6.889 -2.666 -26.524 1.00 85.69 211 LEU A CA 1
ATOM 1667 C C . LEU A 1 211 ? -7.194 -2.520 -28.023 1.00 85.69 211 LEU A C 1
ATOM 1669 O O . LEU A 1 211 ? -6.812 -3.3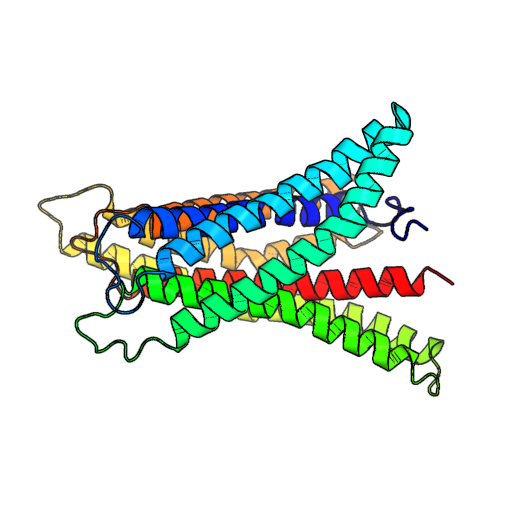94 -28.796 1.00 85.69 211 LEU A O 1
ATOM 1673 N N . SER A 1 212 ? -7.806 -1.402 -28.441 1.00 85.75 212 SER A N 1
ATOM 1674 C CA . SER A 1 212 ? -8.091 -1.145 -29.860 1.00 85.75 212 SER A CA 1
ATOM 1675 C C . SER A 1 212 ? -6.828 -0.988 -30.709 1.00 85.75 212 SER A C 1
ATOM 1677 O O . SER A 1 212 ? -6.799 -1.452 -31.847 1.00 85.75 212 SER A O 1
ATOM 1679 N N . HIS A 1 213 ? -5.767 -0.397 -30.154 1.00 80.50 213 HIS A N 1
ATOM 1680 C CA . HIS A 1 213 ? -4.512 -0.212 -30.879 1.00 80.50 213 HIS A CA 1
ATOM 1681 C C . HIS A 1 213 ? -3.734 -1.531 -31.019 1.00 80.50 213 HIS A C 1
ATOM 1683 O O . HIS A 1 213 ? -3.148 -1.793 -32.069 1.00 80.50 213 HIS A O 1
ATOM 1689 N N . CYS A 1 214 ? -3.789 -2.406 -30.006 1.00 75.94 214 CYS A N 1
ATOM 1690 C CA . CYS A 1 214 ? -3.176 -3.736 -30.070 1.00 75.94 214 CYS A CA 1
ATOM 1691 C C . CYS A 1 214 ? -3.842 -4.642 -31.120 1.00 75.94 214 CYS A C 1
ATOM 1693 O O . CYS A 1 214 ? -3.168 -5.462 -31.747 1.00 75.94 214 CYS A O 1
ATOM 1695 N N . THR A 1 215 ? -5.158 -4.506 -31.327 1.00 77.31 215 THR A N 1
ATOM 1696 C CA . THR A 1 215 ? -5.893 -5.323 -32.309 1.00 77.31 215 THR A CA 1
ATOM 1697 C C . THR A 1 215 ? -5.589 -4.966 -33.761 1.00 77.31 215 THR A C 1
ATOM 1699 O O . THR A 1 215 ? -5.717 -5.830 -34.619 1.00 77.31 215 THR A O 1
ATOM 1702 N N . THR A 1 216 ? -5.175 -3.730 -34.059 1.00 75.12 216 THR A N 1
ATOM 1703 C CA . THR A 1 216 ? -4.937 -3.287 -35.444 1.00 75.12 216 THR A CA 1
ATOM 1704 C C . THR A 1 216 ? -3.557 -3.655 -35.989 1.00 75.12 216 THR A C 1
ATOM 1706 O O . THR A 1 216 ? -3.381 -3.682 -37.201 1.00 75.12 216 THR A O 1
ATOM 1709 N N . GLU A 1 217 ? -2.575 -3.938 -35.128 1.00 67.69 217 GLU A N 1
ATOM 1710 C CA . GLU A 1 217 ? -1.182 -4.185 -35.546 1.00 67.69 217 GLU A CA 1
ATOM 1711 C C . GLU A 1 217 ? -0.788 -5.671 -35.594 1.00 67.69 217 GLU A C 1
ATOM 1713 O O . GLU A 1 217 ? 0.303 -6.001 -36.054 1.00 67.69 217 GLU A O 1
ATOM 1718 N N . SER A 1 218 ? -1.644 -6.585 -35.126 1.00 56.09 218 SER A N 1
ATOM 1719 C CA . SER A 1 218 ? -1.243 -7.966 -34.815 1.00 56.09 218 SER A CA 1
ATOM 1720 C C . SER A 1 218 ? -2.049 -9.061 -35.523 1.00 56.09 218 SER A C 1
ATOM 1722 O O . SER A 1 218 ? -2.296 -10.109 -34.930 1.00 56.09 218 SER A O 1
ATOM 1724 N N . GLU A 1 219 ? -2.402 -8.890 -36.805 1.00 63.00 219 GLU A N 1
ATOM 1725 C CA . GLU A 1 219 ? -3.030 -9.991 -37.564 1.00 63.00 219 GLU A CA 1
ATOM 1726 C C . GLU A 1 219 ? -2.139 -11.250 -37.659 1.00 63.00 219 GLU A C 1
ATOM 1728 O O . GLU A 1 219 ? -2.679 -12.347 -37.758 1.00 63.00 219 GLU A O 1
ATOM 1733 N N . ASP A 1 220 ? -0.807 -11.143 -37.517 1.00 60.72 220 ASP A N 1
ATOM 1734 C CA . ASP A 1 220 ? 0.093 -12.285 -37.770 1.00 60.72 220 ASP A CA 1
ATOM 1735 C C . ASP A 1 220 ? 0.775 -12.937 -36.551 1.00 60.72 220 ASP A C 1
ATOM 1737 O O . ASP A 1 220 ? 1.335 -14.026 -36.690 1.00 60.72 220 ASP A O 1
ATOM 1741 N N . LYS A 1 221 ? 0.731 -12.365 -35.337 1.00 55.72 221 LYS A N 1
ATOM 1742 C CA . LYS A 1 221 ? 1.297 -13.015 -34.128 1.00 55.72 221 LYS A CA 1
ATOM 1743 C C . LYS A 1 221 ? 0.542 -12.624 -32.860 1.00 55.72 221 LYS A C 1
ATOM 1745 O O . LYS A 1 221 ? 1.000 -11.800 -32.071 1.00 55.72 221 LYS A O 1
ATOM 1750 N N . LEU A 1 222 ? -0.603 -13.267 -32.645 1.00 55.47 222 LEU A N 1
ATOM 1751 C CA . LEU A 1 222 ? -1.401 -13.150 -31.425 1.00 55.47 222 LEU A CA 1
ATOM 1752 C C . LEU A 1 222 ? -0.696 -13.850 -30.244 1.00 55.47 222 LEU A C 1
ATOM 1754 O O . LEU A 1 222 ? -1.014 -14.976 -29.868 1.00 55.47 222 LEU A O 1
ATOM 1758 N N . SER A 1 223 ? 0.312 -13.196 -29.674 1.00 58.00 223 SER A N 1
ATOM 1759 C CA . SER A 1 223 ? 0.887 -13.590 -28.388 1.00 58.00 223 SER A CA 1
ATOM 1760 C C . SER A 1 223 ? -0.047 -13.134 -27.261 1.00 58.00 223 SER A C 1
ATOM 1762 O O . SER A 1 223 ? -0.203 -11.939 -27.028 1.00 58.00 223 SER A O 1
ATOM 1764 N N . ASP A 1 224 ? -0.626 -14.091 -26.535 1.00 64.12 224 ASP A N 1
ATOM 1765 C CA . ASP A 1 224 ? -1.615 -13.973 -25.438 1.00 64.12 224 ASP A CA 1
ATOM 1766 C C . ASP A 1 224 ? -1.153 -13.155 -24.194 1.00 64.12 224 ASP A C 1
ATOM 1768 O O . ASP A 1 224 ? -1.784 -13.129 -23.134 1.00 64.12 224 ASP A O 1
ATOM 1772 N N . SER A 1 225 ? 0.001 -12.490 -24.271 1.00 64.25 225 SER A N 1
ATOM 1773 C CA . SER A 1 225 ? 0.613 -11.743 -23.167 1.00 64.25 225 SER A CA 1
ATOM 1774 C C . SER A 1 225 ? 0.332 -10.236 -23.191 1.00 64.25 225 SER A C 1
ATOM 1776 O O . SER A 1 225 ? 0.351 -9.615 -22.127 1.00 64.25 225 SER A O 1
ATOM 1778 N N . THR A 1 226 ? 0.030 -9.638 -24.348 1.00 65.12 226 THR A N 1
ATOM 1779 C CA . THR A 1 226 ? -0.028 -8.168 -24.518 1.00 65.12 226 THR A CA 1
ATOM 1780 C C . THR A 1 226 ? -1.357 -7.524 -24.105 1.00 65.12 226 THR A C 1
ATOM 1782 O O . THR A 1 226 ? -1.397 -6.331 -23.810 1.00 65.12 226 THR A O 1
ATOM 1785 N N . SER A 1 227 ? -2.450 -8.286 -23.998 1.00 76.12 227 SER A N 1
ATOM 1786 C CA . SER A 1 227 ? -3.783 -7.754 -23.652 1.00 76.12 227 SER A CA 1
ATOM 1787 C C . SER A 1 227 ? -4.025 -7.564 -22.145 1.00 76.12 227 SER A C 1
ATOM 1789 O O . SER A 1 227 ? -5.022 -6.958 -21.745 1.00 76.12 227 SER A O 1
ATOM 1791 N N . ARG A 1 228 ? -3.114 -8.035 -21.283 1.00 83.62 228 ARG A N 1
ATOM 1792 C CA . ARG A 1 228 ? -3.343 -8.137 -19.828 1.00 83.62 228 ARG A CA 1
ATOM 1793 C C . ARG A 1 228 ? -3.456 -6.781 -19.123 1.00 83.62 228 ARG A C 1
ATOM 1795 O O . ARG A 1 228 ? -4.368 -6.588 -18.323 1.00 83.62 228 ARG A O 1
ATOM 1802 N N . ILE A 1 229 ? -2.582 -5.821 -19.440 1.00 82.31 229 ILE A N 1
ATOM 1803 C CA . ILE A 1 229 ? -2.575 -4.488 -18.802 1.00 82.31 229 ILE A CA 1
ATOM 1804 C C . ILE A 1 229 ? -3.810 -3.652 -19.196 1.00 82.31 229 ILE A C 1
ATOM 1806 O O . ILE A 1 229 ? -4.456 -3.100 -18.301 1.00 82.31 229 ILE A O 1
ATOM 1810 N N . PRO A 1 230 ? -4.215 -3.575 -20.481 1.00 85.69 230 PRO A N 1
ATOM 1811 C CA . PRO A 1 230 ? -5.464 -2.915 -20.864 1.00 85.69 230 PRO A CA 1
ATOM 1812 C C . PRO A 1 230 ? -6.700 -3.514 -20.182 1.00 85.69 230 PRO A C 1
ATOM 1814 O O . PRO A 1 230 ? -7.534 -2.775 -19.659 1.00 85.69 230 PRO A O 1
ATOM 1817 N N . ILE A 1 231 ? -6.794 -4.849 -20.123 1.00 88.19 231 ILE A N 1
ATOM 1818 C CA . ILE A 1 231 ? -7.888 -5.544 -19.426 1.00 88.19 231 ILE A CA 1
ATOM 1819 C C . ILE A 1 231 ? -7.878 -5.190 -17.936 1.00 88.19 231 ILE A C 1
ATOM 1821 O O . ILE A 1 231 ? -8.927 -4.888 -17.363 1.00 88.19 231 ILE A O 1
ATOM 1825 N N . TRP A 1 232 ? -6.695 -5.163 -17.316 1.00 89.44 232 TRP A N 1
ATOM 1826 C CA . TRP A 1 232 ? -6.540 -4.736 -15.931 1.00 89.44 232 TRP A CA 1
ATOM 1827 C C . TRP A 1 232 ? -7.078 -3.336 -15.676 1.00 89.44 232 TRP A C 1
ATOM 1829 O O . TRP A 1 232 ? -7.867 -3.148 -14.747 1.00 89.44 232 TRP A O 1
ATOM 1839 N N . LEU A 1 233 ? -6.693 -2.374 -16.515 1.00 85.19 233 LEU A N 1
ATOM 1840 C CA . LEU A 1 233 ? -7.154 -0.993 -16.425 1.00 85.19 233 LEU A CA 1
ATOM 1841 C C . LEU A 1 233 ? -8.680 -0.894 -16.514 1.00 85.19 233 LEU A C 1
ATOM 1843 O O . LEU A 1 233 ? -9.288 -0.211 -15.693 1.00 85.19 233 LEU A O 1
ATOM 1847 N N . ILE A 1 234 ? -9.306 -1.609 -17.453 1.00 90.25 234 ILE A N 1
ATOM 1848 C CA . ILE A 1 234 ? -10.765 -1.591 -17.624 1.00 90.25 234 ILE A CA 1
ATOM 1849 C C . ILE A 1 234 ? -11.461 -2.121 -16.369 1.00 90.25 234 ILE A C 1
ATOM 1851 O O . ILE A 1 234 ? -12.327 -1.445 -15.814 1.00 90.25 234 ILE A O 1
ATOM 1855 N N . VAL A 1 235 ? -11.072 -3.303 -15.889 1.00 91.50 235 VAL A N 1
ATOM 1856 C CA . VAL A 1 235 ? -11.710 -3.928 -14.719 1.00 91.50 235 VAL A CA 1
ATOM 1857 C C . VAL A 1 235 ? -11.472 -3.099 -13.453 1.00 91.50 235 VAL A C 1
ATOM 1859 O O . VAL A 1 235 ? -12.409 -2.877 -12.685 1.00 91.50 235 VAL A O 1
ATOM 1862 N N . SER A 1 236 ? -10.257 -2.577 -13.261 1.00 86.50 236 SER A N 1
ATOM 1863 C CA . SER A 1 236 ? -9.929 -1.677 -12.147 1.00 86.50 236 SER A CA 1
ATOM 1864 C C . SER A 1 236 ? -10.746 -0.393 -12.202 1.00 86.50 236 SER A C 1
ATOM 1866 O O . SER A 1 236 ? -11.265 0.058 -11.182 1.00 86.50 236 SER A O 1
ATOM 1868 N N . GLY A 1 237 ? -10.893 0.186 -13.393 1.00 86.25 237 GLY A N 1
ATOM 1869 C CA . GLY A 1 237 ? -11.675 1.394 -13.587 1.00 86.25 237 GLY A CA 1
ATOM 1870 C C . GLY A 1 237 ? -13.154 1.168 -13.288 1.00 86.25 237 GLY A C 1
ATOM 1871 O O . GLY A 1 237 ? -13.748 1.957 -12.558 1.00 86.25 237 GLY A O 1
ATOM 1872 N N . VAL A 1 238 ? -13.730 0.050 -13.749 1.00 91.31 238 VAL A N 1
ATOM 1873 C CA . VAL A 1 238 ? -15.109 -0.342 -13.413 1.00 91.31 238 VAL A CA 1
ATOM 1874 C C . VAL A 1 238 ? -15.269 -0.516 -11.908 1.00 91.31 238 VAL A C 1
ATOM 1876 O O . VAL A 1 238 ? -16.217 0.026 -11.343 1.00 91.31 238 VAL A O 1
ATOM 1879 N N . ALA A 1 239 ? -14.339 -1.210 -11.248 1.00 87.88 239 ALA A N 1
ATOM 1880 C CA . ALA A 1 239 ? -14.355 -1.334 -9.796 1.00 87.88 239 ALA A CA 1
ATOM 1881 C C . ALA A 1 239 ? -14.364 0.056 -9.138 1.00 87.88 239 ALA A C 1
ATOM 1883 O O . ALA A 1 239 ? -15.271 0.347 -8.364 1.00 87.88 239 ALA A O 1
ATOM 1884 N N . LEU A 1 240 ? -13.460 0.965 -9.521 1.00 83.81 240 LEU A N 1
ATOM 1885 C CA . LEU A 1 240 ? -13.425 2.328 -8.977 1.00 83.81 240 LEU A CA 1
ATOM 1886 C C . LEU A 1 240 ? -14.756 3.080 -9.109 1.00 83.81 240 LEU A C 1
ATOM 1888 O O . LEU A 1 240 ? -15.151 3.757 -8.159 1.00 83.81 240 LEU A O 1
ATOM 1892 N N . LEU A 1 241 ? -15.492 2.913 -10.211 1.00 89.50 241 LEU A N 1
ATOM 1893 C CA . LEU A 1 241 ? -16.815 3.530 -10.374 1.00 89.50 241 LEU A CA 1
ATOM 1894 C C . LEU A 1 241 ? -17.850 3.039 -9.349 1.00 89.50 241 LEU A C 1
ATOM 1896 O O . LEU A 1 241 ? -18.786 3.772 -9.027 1.00 89.50 241 LEU A O 1
ATOM 1900 N N . PHE A 1 242 ? -17.685 1.834 -8.800 1.00 89.12 242 PHE A N 1
ATOM 1901 C CA . PHE A 1 242 ? -18.558 1.302 -7.753 1.00 89.12 242 PHE A CA 1
ATOM 1902 C C . PHE A 1 242 ? -18.195 1.784 -6.342 1.00 89.12 242 PHE A C 1
ATOM 1904 O O . PHE A 1 242 ? -19.030 1.654 -5.442 1.00 89.12 242 PHE A O 1
ATOM 1911 N N . VAL A 1 243 ? -17.020 2.389 -6.121 1.00 83.31 243 VAL A N 1
ATOM 1912 C CA . VAL A 1 243 ? -16.581 2.850 -4.787 1.00 83.31 243 VAL A CA 1
ATOM 1913 C C . VAL A 1 243 ? -17.613 3.757 -4.098 1.00 83.31 243 VAL A C 1
ATOM 1915 O O . VAL A 1 243 ? -17.938 3.480 -2.939 1.00 83.31 243 VAL A O 1
ATOM 1918 N N . PRO A 1 244 ? -18.192 4.792 -4.747 1.00 85.81 244 PRO A N 1
ATOM 1919 C CA . PRO A 1 244 ? -19.190 5.645 -4.103 1.00 85.81 244 PRO A CA 1
ATOM 1920 C C . PRO A 1 244 ? -20.440 4.863 -3.684 1.00 85.81 244 PRO A C 1
ATOM 1922 O O . PRO A 1 244 ? -20.957 5.061 -2.586 1.00 85.81 244 PRO A O 1
ATOM 1925 N N . THR A 1 245 ? -20.892 3.926 -4.520 1.00 87.25 245 THR A N 1
ATOM 1926 C CA . THR A 1 245 ? -22.051 3.065 -4.241 1.00 87.25 245 THR A CA 1
ATOM 1927 C C . THR A 1 245 ? -21.792 2.162 -3.041 1.00 87.25 245 THR A C 1
ATOM 1929 O O . THR A 1 245 ? -22.614 2.101 -2.127 1.00 87.25 245 THR A O 1
ATOM 1932 N N . ILE A 1 246 ? -20.628 1.509 -2.992 1.00 84.19 246 ILE A N 1
ATOM 1933 C CA . ILE A 1 246 ? -20.221 0.669 -1.857 1.00 84.19 246 ILE A CA 1
ATOM 1934 C C . ILE A 1 246 ? -20.120 1.502 -0.576 1.00 84.19 246 ILE A C 1
ATOM 1936 O O . ILE A 1 246 ? -20.555 1.059 0.489 1.00 84.19 246 ILE A O 1
ATOM 1940 N N . TYR A 1 247 ? -19.622 2.736 -0.675 1.00 78.62 247 TYR A N 1
ATOM 1941 C CA . TYR A 1 247 ? -19.566 3.652 0.458 1.00 78.62 247 TYR A CA 1
ATOM 1942 C C . TYR A 1 247 ? -20.963 4.051 0.954 1.00 78.62 247 TYR A C 1
ATOM 1944 O O . TYR A 1 247 ? -21.200 4.057 2.161 1.00 78.62 247 TYR A O 1
ATOM 1952 N N . LEU A 1 248 ? -21.914 4.322 0.054 1.00 84.62 248 LEU A N 1
ATOM 1953 C CA . LEU A 1 248 ? -23.309 4.601 0.419 1.00 84.62 248 LEU A CA 1
ATOM 1954 C C . LEU A 1 248 ? -23.980 3.399 1.090 1.00 84.62 248 LEU A C 1
ATOM 1956 O O . LEU A 1 248 ? -24.710 3.576 2.065 1.00 84.62 248 LEU A O 1
ATOM 1960 N N . VAL A 1 249 ? -23.716 2.180 0.609 1.00 81.94 249 VAL A N 1
ATOM 1961 C CA . VAL A 1 249 ? -24.205 0.943 1.239 1.00 81.94 249 VAL A CA 1
ATOM 1962 C C . VAL A 1 249 ? -23.640 0.809 2.653 1.00 81.94 249 VAL A C 1
ATOM 1964 O O . VAL A 1 249 ? -24.399 0.602 3.601 1.00 81.94 249 VAL A O 1
ATOM 1967 N N . TYR A 1 250 ? -22.328 0.988 2.819 1.00 79.50 250 TYR A N 1
ATOM 1968 C CA . TYR A 1 250 ? -21.687 0.971 4.132 1.00 79.50 250 TYR A CA 1
ATOM 1969 C C . TYR A 1 250 ? -22.306 2.011 5.077 1.00 79.50 250 TYR A C 1
ATOM 1971 O O . TYR A 1 250 ? -22.690 1.708 6.206 1.00 79.50 25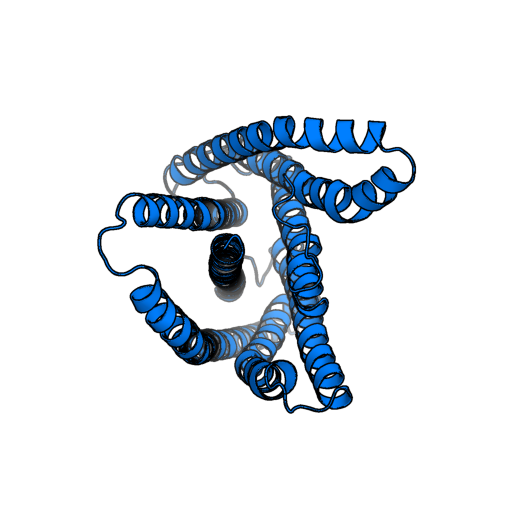0 TYR A O 1
ATOM 1979 N N . ASP A 1 251 ? -22.437 3.243 4.609 1.00 78.00 251 ASP A N 1
ATOM 1980 C CA . ASP A 1 251 ? -22.876 4.371 5.418 1.00 78.00 251 ASP A CA 1
ATOM 1981 C C . ASP A 1 251 ? -24.361 4.279 5.811 1.00 78.00 251 ASP A C 1
ATOM 1983 O O . ASP A 1 251 ? -24.729 4.618 6.937 1.00 78.00 251 ASP A O 1
ATOM 1987 N N . LYS A 1 252 ? -25.211 3.755 4.921 1.00 83.25 252 LYS A N 1
ATOM 1988 C CA . LYS A 1 252 ? -26.644 3.571 5.181 1.00 83.25 252 LYS A CA 1
ATOM 1989 C C . LYS A 1 252 ? -26.931 2.380 6.093 1.00 83.25 252 LYS A C 1
ATOM 1991 O O . LYS A 1 252 ? -27.765 2.501 6.985 1.00 83.25 252 LYS A O 1
ATOM 1996 N N . TYR A 1 253 ? -26.266 1.247 5.871 1.00 81.38 253 TYR A N 1
ATOM 1997 C CA . TYR A 1 253 ? -26.657 -0.026 6.486 1.00 81.38 253 TYR A CA 1
ATOM 1998 C C . TYR A 1 253 ? -25.710 -0.501 7.591 1.00 81.38 253 TYR A C 1
ATOM 2000 O O . TYR A 1 253 ? -26.169 -1.103 8.558 1.00 81.38 253 TYR A O 1
ATOM 2008 N N . CYS A 1 254 ? -24.406 -0.208 7.511 1.00 71.62 254 CYS A N 1
ATOM 2009 C CA . CYS A 1 254 ? -23.459 -0.624 8.553 1.00 71.62 254 CYS A CA 1
ATOM 2010 C C . CYS A 1 254 ? -23.431 0.341 9.743 1.00 71.62 254 CYS A C 1
ATOM 2012 O O . CYS A 1 254 ? -23.163 -0.098 10.860 1.00 71.62 254 CYS A O 1
ATOM 2014 N N . LYS A 1 255 ? -23.658 1.645 9.516 1.00 67.38 255 LYS A N 1
ATOM 2015 C CA . LYS A 1 255 ? -23.483 2.678 10.553 1.00 67.38 255 LYS A CA 1
ATOM 2016 C C . LYS A 1 255 ? -24.748 2.964 11.374 1.00 67.38 255 LYS A C 1
ATOM 2018 O O . LYS A 1 255 ? -24.616 3.335 12.534 1.00 67.38 255 LYS A O 1
ATOM 2023 N N . HIS A 1 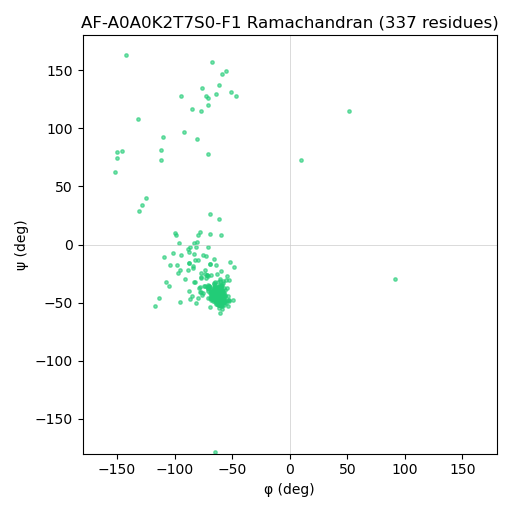256 ? -25.952 2.808 10.815 1.00 75.25 256 HIS A N 1
ATOM 2024 C CA . HIS A 1 256 ? -27.188 3.144 11.537 1.00 75.25 256 HIS A CA 1
ATOM 2025 C C . HIS A 1 256 ? -27.492 2.120 12.637 1.00 75.25 256 HIS A C 1
ATOM 2027 O O . HIS A 1 256 ? -27.564 0.918 12.367 1.00 75.25 256 HIS A O 1
ATOM 2033 N N . GLU A 1 257 ? -27.717 2.584 13.868 1.00 77.62 257 GLU A N 1
ATOM 2034 C CA . GLU A 1 257 ? -28.044 1.712 15.004 1.00 77.62 257 GLU A CA 1
ATOM 2035 C C . GLU A 1 257 ? -29.331 0.916 14.760 1.00 77.62 257 GLU A C 1
ATOM 2037 O O . GLU A 1 257 ? -29.348 -0.283 15.037 1.00 77.62 257 GLU A O 1
ATOM 2042 N N . ASP A 1 258 ? -30.308 1.520 14.082 1.00 84.94 258 ASP A N 1
ATOM 2043 C CA . ASP A 1 258 ? -31.629 0.936 13.797 1.00 84.94 258 ASP A CA 1
ATOM 2044 C C . ASP A 1 258 ? -31.625 -0.180 12.743 1.00 84.94 258 ASP A C 1
ATOM 2046 O O . ASP A 1 258 ? -32.633 -0.859 12.542 1.00 84.94 258 ASP A O 1
ATOM 2050 N N . SER A 1 259 ? -30.512 -0.389 12.032 1.00 86.25 259 SER A N 1
ATOM 2051 C CA . SER A 1 259 ? -30.448 -1.467 11.042 1.00 86.25 259 SER A CA 1
ATOM 2052 C C . SER A 1 259 ? -30.422 -2.824 11.748 1.00 86.25 259 SER A C 1
ATOM 2054 O O . SER A 1 259 ? -29.569 -3.077 12.604 1.00 86.25 259 SER A O 1
ATOM 2056 N N . GLY A 1 260 ? -31.346 -3.712 11.364 1.00 89.12 260 GLY A N 1
ATOM 2057 C CA . GLY A 1 260 ? -31.428 -5.066 11.909 1.00 89.12 260 GLY A CA 1
ATOM 2058 C C . GLY A 1 260 ? -30.107 -5.840 11.748 1.00 89.12 260 GLY A C 1
ATOM 2059 O O . GLY A 1 260 ? -29.376 -5.617 10.776 1.00 89.12 260 GLY A O 1
ATOM 2060 N N . PRO A 1 261 ? -29.788 -6.771 12.667 1.00 83.25 261 PRO A N 1
ATOM 2061 C CA . PRO A 1 261 ? -28.486 -7.445 12.715 1.00 83.25 261 PRO A CA 1
ATOM 2062 C C . PRO A 1 261 ? -28.151 -8.196 11.418 1.00 83.25 261 PRO A C 1
ATOM 2064 O O . PRO A 1 261 ? -27.004 -8.182 10.980 1.00 83.25 261 PRO A O 1
ATOM 2067 N N . LEU A 1 262 ? -29.159 -8.779 10.758 1.00 86.38 262 LEU A N 1
ATOM 2068 C CA . LEU A 1 262 ? -28.999 -9.460 9.471 1.00 86.38 262 LEU A CA 1
ATOM 2069 C C . LEU A 1 262 ? -28.582 -8.498 8.346 1.00 86.38 262 LEU A C 1
ATOM 2071 O O . LEU A 1 262 ? -27.680 -8.807 7.573 1.00 86.38 262 LEU A O 1
ATOM 2075 N N . ILE A 1 263 ? -29.213 -7.321 8.270 1.00 84.00 263 ILE A N 1
ATOM 2076 C CA . ILE A 1 263 ? -28.920 -6.310 7.243 1.00 84.00 263 ILE A CA 1
ATOM 2077 C C . ILE A 1 263 ? -27.502 -5.770 7.435 1.00 84.00 263 ILE A C 1
ATOM 2079 O O . ILE A 1 263 ? -26.760 -5.671 6.461 1.00 84.00 263 ILE A O 1
ATOM 2083 N N . LYS A 1 264 ? -27.107 -5.501 8.688 1.00 75.81 264 LYS A N 1
ATOM 2084 C CA . LYS A 1 264 ? -25.738 -5.091 9.037 1.00 75.81 264 LYS A CA 1
ATOM 2085 C C . LYS A 1 264 ? -24.704 -6.135 8.619 1.00 75.81 264 LYS A C 1
ATOM 2087 O O . LYS A 1 264 ? -23.688 -5.773 8.033 1.00 75.81 264 LYS A O 1
ATOM 2092 N N . ALA A 1 265 ? -24.958 -7.414 8.900 1.00 74.94 265 ALA A N 1
ATOM 2093 C CA . ALA A 1 265 ? -24.054 -8.494 8.513 1.00 74.94 265 ALA A CA 1
ATOM 2094 C C . ALA A 1 265 ? -23.908 -8.578 6.985 1.00 74.94 265 ALA A C 1
ATOM 2096 O O . ALA A 1 265 ? -22.789 -8.581 6.481 1.00 74.94 265 ALA A O 1
ATOM 2097 N N . LEU A 1 266 ? -25.022 -8.548 6.243 1.00 79.62 266 LEU A N 1
ATOM 2098 C CA . LEU A 1 266 ? -25.013 -8.579 4.777 1.00 79.62 266 LEU A CA 1
ATOM 2099 C C . LEU A 1 266 ? -24.266 -7.385 4.171 1.00 79.62 266 LEU A C 1
ATOM 2101 O O . LEU A 1 266 ? -23.416 -7.574 3.301 1.00 79.62 266 LEU A O 1
ATOM 2105 N N . SER A 1 267 ? -24.534 -6.161 4.637 1.00 76.50 267 SER A N 1
ATOM 2106 C CA . SER A 1 267 ? -23.849 -4.970 4.126 1.00 76.50 267 SER A CA 1
ATOM 2107 C C . SER A 1 267 ? -22.354 -4.990 4.441 1.00 76.50 267 SER A C 1
ATOM 2109 O O . SER A 1 267 ? -21.544 -4.591 3.605 1.00 76.50 267 SER A O 1
ATOM 2111 N N . GLN A 1 268 ? -21.964 -5.500 5.612 1.00 72.69 268 GLN A N 1
ATOM 2112 C CA . GLN A 1 268 ? -20.557 -5.701 5.958 1.00 72.69 268 GLN A CA 1
ATOM 2113 C C . GLN A 1 268 ? -19.894 -6.737 5.052 1.00 72.69 268 GLN A C 1
ATOM 2115 O O . GLN A 1 268 ? -18.804 -6.471 4.549 1.00 72.69 268 GLN A O 1
ATOM 2120 N N . THR A 1 269 ? -20.544 -7.876 4.798 1.00 76.75 269 THR A N 1
ATOM 2121 C CA . THR A 1 269 ? -20.030 -8.898 3.877 1.00 76.75 269 THR A CA 1
ATOM 2122 C C . THR A 1 269 ? -19.808 -8.317 2.485 1.00 76.75 269 THR A C 1
ATOM 2124 O O . THR A 1 269 ? -18.718 -8.474 1.948 1.00 76.75 269 THR A O 1
ATOM 2127 N N . VAL A 1 270 ? -20.774 -7.571 1.937 1.00 77.88 270 VAL A N 1
ATOM 2128 C CA . VAL A 1 270 ? -20.637 -6.923 0.619 1.00 77.88 270 VAL A CA 1
ATOM 2129 C C . VAL A 1 270 ? -19.421 -5.995 0.573 1.00 77.88 270 VAL A C 1
ATOM 2131 O O . VAL A 1 270 ? -18.622 -6.075 -0.359 1.00 77.88 270 VAL A O 1
ATOM 2134 N N . VAL A 1 271 ? -19.244 -5.147 1.590 1.00 72.88 271 VAL A N 1
ATOM 2135 C CA . VAL A 1 271 ? -18.109 -4.211 1.662 1.00 72.88 271 VAL A CA 1
ATOM 2136 C C . VAL A 1 271 ? -16.779 -4.960 1.768 1.00 72.88 271 VAL A C 1
ATOM 2138 O O . VAL A 1 271 ? -15.834 -4.623 1.060 1.00 72.88 271 VAL A O 1
ATOM 2141 N N . ILE A 1 272 ? -16.695 -5.989 2.615 1.00 69.88 272 ILE A N 1
ATOM 2142 C CA . ILE A 1 272 ? -15.474 -6.790 2.784 1.00 69.88 272 ILE A CA 1
ATOM 2143 C C . ILE A 1 272 ? -15.131 -7.525 1.490 1.00 69.88 272 ILE A C 1
ATOM 2145 O O . ILE A 1 272 ? -13.990 -7.458 1.043 1.00 69.88 272 ILE A O 1
ATOM 2149 N N . THR A 1 273 ? -16.101 -8.192 0.866 1.00 74.25 273 THR A N 1
ATOM 2150 C CA . THR A 1 273 ? -15.897 -8.901 -0.401 1.00 74.25 273 THR A CA 1
ATOM 2151 C C . THR A 1 273 ? -15.427 -7.945 -1.490 1.00 74.25 273 THR A C 1
ATOM 2153 O O . THR A 1 273 ? -14.466 -8.256 -2.188 1.00 74.25 273 THR A O 1
ATOM 2156 N N . TYR A 1 274 ? -16.032 -6.761 -1.595 1.00 79.25 274 TYR A N 1
ATOM 2157 C CA . TYR A 1 274 ? -15.594 -5.733 -2.535 1.00 79.25 274 TYR A CA 1
ATOM 2158 C C . TYR A 1 274 ? -14.135 -5.307 -2.293 1.00 79.25 274 TYR A C 1
ATOM 2160 O O . TYR A 1 274 ? -13.347 -5.247 -3.236 1.00 79.25 274 TYR A O 1
ATOM 2168 N N . LEU A 1 275 ? -13.746 -5.073 -1.034 1.00 72.44 275 LEU A N 1
ATOM 2169 C CA . LEU A 1 275 ? -12.366 -4.724 -0.677 1.00 72.44 275 LEU A CA 1
ATOM 2170 C C . LEU A 1 275 ? -11.378 -5.855 -0.997 1.00 72.44 275 LEU A C 1
ATOM 2172 O O . LEU A 1 275 ? -10.303 -5.587 -1.526 1.00 72.44 275 LEU A O 1
ATOM 2176 N N . LEU A 1 276 ? -11.739 -7.109 -0.714 1.00 71.75 276 LEU A N 1
ATOM 2177 C CA . LEU A 1 276 ? -10.900 -8.272 -1.014 1.00 71.75 276 LEU A CA 1
ATOM 2178 C C . LEU A 1 276 ? -10.724 -8.478 -2.521 1.00 71.75 276 LEU A C 1
ATOM 2180 O O . LEU A 1 276 ? -9.614 -8.763 -2.960 1.00 71.75 276 LEU A O 1
ATOM 2184 N N . ILE A 1 277 ? -11.787 -8.297 -3.311 1.00 75.38 277 ILE A N 1
ATOM 2185 C CA . ILE A 1 277 ? -11.718 -8.358 -4.778 1.00 75.38 277 ILE A CA 1
ATOM 2186 C C . ILE A 1 277 ? -10.830 -7.233 -5.310 1.00 75.38 277 ILE A C 1
ATOM 2188 O O . ILE A 1 277 ? -9.940 -7.498 -6.114 1.00 75.38 277 ILE A O 1
ATOM 2192 N N . GLY A 1 278 ? -11.028 -5.998 -4.839 1.00 75.06 278 GLY A N 1
ATOM 2193 C CA . GLY A 1 278 ? -10.201 -4.859 -5.238 1.00 75.06 278 GLY A CA 1
ATOM 2194 C C . GLY A 1 278 ? -8.722 -5.077 -4.917 1.00 75.06 278 GLY A C 1
ATOM 2195 O O . GLY A 1 278 ? -7.862 -4.801 -5.747 1.00 75.06 278 GLY A O 1
ATOM 2196 N N . LEU A 1 279 ? -8.425 -5.649 -3.750 1.00 72.69 279 LEU A N 1
ATOM 2197 C CA . LEU A 1 279 ? -7.065 -5.976 -3.336 1.00 72.69 279 LEU A CA 1
ATOM 2198 C C . LEU A 1 279 ? -6.456 -7.111 -4.165 1.00 72.69 279 LEU A C 1
ATOM 2200 O O . LEU A 1 279 ? -5.338 -6.971 -4.651 1.00 72.69 279 LEU A O 1
ATOM 2204 N N . ALA A 1 280 ? -7.192 -8.201 -4.387 1.00 73.19 280 ALA A N 1
ATOM 2205 C CA . ALA A 1 280 ? -6.755 -9.279 -5.272 1.00 73.19 280 ALA A CA 1
ATOM 2206 C C . ALA A 1 280 ? -6.464 -8.752 -6.685 1.00 73.19 280 ALA A C 1
ATOM 2208 O O . ALA A 1 280 ? -5.447 -9.096 -7.284 1.00 73.19 280 ALA A O 1
ATOM 2209 N N . TRP A 1 281 ? -7.311 -7.858 -7.197 1.00 84.56 281 TRP A N 1
ATOM 2210 C CA . TRP A 1 281 ? -7.122 -7.253 -8.509 1.00 84.56 281 TRP A CA 1
ATOM 2211 C C . TRP A 1 281 ? -5.948 -6.270 -8.555 1.00 84.56 281 TRP A C 1
ATOM 2213 O O . TRP A 1 281 ? -5.222 -6.228 -9.547 1.00 84.56 281 TRP A O 1
ATOM 2223 N N . ALA A 1 282 ? -5.702 -5.521 -7.478 1.00 74.12 282 ALA A N 1
ATOM 2224 C CA . ALA A 1 282 ? -4.512 -4.686 -7.348 1.00 74.12 282 ALA A CA 1
ATOM 2225 C C . ALA A 1 282 ? -3.227 -5.531 -7.361 1.00 74.12 282 ALA A C 1
ATOM 2227 O O . ALA A 1 282 ? -2.271 -5.155 -8.033 1.00 74.12 282 ALA A O 1
ATOM 2228 N N . ILE A 1 283 ? -3.223 -6.697 -6.700 1.00 72.69 283 ILE A N 1
ATOM 2229 C CA . ILE A 1 283 ? -2.102 -7.654 -6.742 1.00 72.69 283 ILE A CA 1
ATOM 2230 C C . ILE A 1 283 ? -1.880 -8.164 -8.161 1.00 72.69 283 ILE A C 1
ATOM 2232 O O . ILE A 1 283 ? -0.749 -8.181 -8.630 1.00 72.69 283 ILE A O 1
ATOM 2236 N N . VAL A 1 284 ? -2.946 -8.561 -8.858 1.00 79.62 284 VAL A N 1
ATOM 2237 C CA . VAL A 1 284 ? -2.851 -9.012 -10.254 1.00 79.62 284 VAL A CA 1
ATOM 2238 C C . VAL A 1 284 ? -2.272 -7.907 -11.139 1.00 79.62 284 VAL A C 1
ATOM 2240 O O . VAL A 1 284 ? -1.355 -8.165 -11.912 1.00 79.62 284 VAL A O 1
ATOM 2243 N N . GLY A 1 285 ? -2.743 -6.670 -10.968 1.00 77.94 285 GLY A N 1
ATOM 2244 C CA . GLY A 1 285 ? -2.196 -5.498 -11.649 1.00 77.94 285 GLY A CA 1
ATOM 2245 C C . GLY A 1 285 ? -0.725 -5.289 -11.370 1.00 77.94 285 GLY A C 1
ATOM 2246 O O . GLY A 1 285 ? 0.056 -5.123 -12.298 1.00 77.94 285 GLY A O 1
ATOM 2247 N N . PHE A 1 286 ? -0.343 -5.363 -10.099 1.00 72.50 286 PHE A N 1
ATOM 2248 C CA . PHE A 1 286 ? 1.045 -5.280 -9.678 1.00 72.50 286 PHE A CA 1
ATOM 2249 C C . PHE A 1 286 ? 1.890 -6.362 -10.369 1.00 72.50 286 PHE A C 1
ATOM 2251 O O . PHE A 1 286 ? 2.880 -6.060 -11.028 1.00 72.50 286 PHE A O 1
ATOM 2258 N N . LEU A 1 287 ? 1.470 -7.625 -10.303 1.00 75.25 287 LEU A N 1
ATOM 2259 C CA . LEU A 1 287 ? 2.182 -8.737 -10.932 1.00 75.25 287 LEU A CA 1
ATOM 2260 C C . LEU A 1 287 ? 2.254 -8.609 -12.458 1.00 75.25 287 LEU A C 1
ATOM 2262 O O . LEU A 1 287 ? 3.233 -9.048 -13.049 1.00 75.25 287 LEU A O 1
ATOM 2266 N N . TRP A 1 288 ? 1.257 -8.019 -13.114 1.00 77.88 288 TRP A N 1
ATOM 2267 C CA . TRP A 1 288 ? 1.292 -7.803 -14.562 1.00 77.88 288 TRP A CA 1
ATOM 2268 C C . TRP A 1 288 ? 2.142 -6.606 -14.972 1.00 77.88 288 TRP A C 1
ATOM 2270 O O . TRP A 1 288 ? 2.839 -6.701 -15.974 1.00 77.88 288 TRP A O 1
ATOM 2280 N N . VAL A 1 289 ? 2.118 -5.520 -14.200 1.00 72.62 289 VAL A N 1
ATOM 2281 C CA . VAL A 1 289 ? 2.959 -4.338 -14.434 1.00 72.62 289 VAL A CA 1
ATOM 2282 C C . VAL A 1 289 ? 4.432 -4.683 -14.210 1.00 72.62 289 VAL A C 1
ATOM 2284 O O . VAL A 1 289 ? 5.274 -4.295 -15.009 1.00 72.62 289 VAL A O 1
ATOM 2287 N N . PHE A 1 290 ? 4.750 -5.446 -13.163 1.00 67.00 290 PHE A N 1
ATOM 2288 C CA . PHE A 1 290 ? 6.138 -5.695 -12.759 1.00 67.00 290 PHE A CA 1
ATOM 2289 C C . PHE A 1 290 ? 6.683 -7.079 -13.138 1.00 67.00 290 PHE A C 1
ATOM 2291 O O . PHE A 1 290 ? 7.893 -7.280 -13.128 1.00 67.00 290 PHE A O 1
ATOM 2298 N N . GLY A 1 291 ? 5.822 -8.047 -13.457 1.00 65.19 291 GLY A N 1
ATOM 2299 C CA . GLY A 1 291 ? 6.224 -9.416 -13.801 1.00 65.19 291 GLY A CA 1
ATOM 2300 C C . GLY A 1 291 ? 6.386 -9.683 -15.299 1.00 65.19 291 GLY A C 1
ATOM 2301 O O . GLY A 1 291 ? 6.865 -10.757 -15.668 1.00 65.19 291 GLY A O 1
ATOM 2302 N N . SER A 1 292 ? 5.997 -8.759 -16.185 1.00 62.31 292 SER A N 1
ATOM 2303 C CA . SER A 1 292 ? 6.194 -8.933 -17.628 1.00 62.31 292 SER A CA 1
ATOM 2304 C C . SER A 1 292 ? 7.632 -8.579 -18.024 1.00 62.31 292 SER A C 1
ATOM 2306 O O . SER A 1 292 ? 7.932 -7.434 -18.342 1.00 62.31 292 SER A O 1
ATOM 2308 N N . VAL A 1 293 ? 8.519 -9.576 -18.019 1.00 53.34 293 VAL A N 1
ATOM 2309 C CA . VAL A 1 293 ? 9.939 -9.439 -18.410 1.00 53.34 293 VAL A CA 1
ATOM 2310 C C . VAL A 1 293 ? 10.113 -9.181 -19.922 1.00 53.34 293 VAL A C 1
ATOM 2312 O O . VAL A 1 293 ? 11.160 -8.722 -20.365 1.00 53.34 293 VAL A O 1
ATOM 2315 N N . SER A 1 294 ? 9.088 -9.435 -20.746 1.00 53.03 294 SER A N 1
ATOM 2316 C CA . SER A 1 294 ? 9.140 -9.196 -22.193 1.00 53.03 294 SER A CA 1
ATOM 2317 C C . SER A 1 294 ? 8.623 -7.796 -22.548 1.00 53.03 294 SER A C 1
ATOM 2319 O O . SER A 1 294 ? 7.417 -7.593 -22.697 1.00 53.03 294 SER A O 1
ATOM 2321 N N . HIS A 1 295 ? 9.541 -6.842 -22.706 1.00 53.94 295 HIS A N 1
ATOM 2322 C CA . HIS A 1 295 ? 9.270 -5.436 -23.044 1.00 53.94 295 HIS A CA 1
ATOM 2323 C C . HIS A 1 295 ? 8.950 -5.167 -24.526 1.00 53.94 295 HIS A C 1
ATOM 2325 O O . HIS A 1 295 ? 8.907 -4.013 -24.949 1.00 53.94 295 HIS A O 1
ATOM 2331 N N . GLU A 1 296 ? 8.716 -6.193 -25.339 1.00 51.66 296 GLU A N 1
ATOM 2332 C CA . GLU A 1 296 ? 8.669 -6.017 -26.787 1.00 51.66 296 GLU A CA 1
ATOM 2333 C C . GLU A 1 296 ? 7.240 -5.786 -27.318 1.00 51.66 296 GLU A C 1
ATOM 2335 O O . GLU A 1 296 ? 6.314 -6.559 -27.079 1.00 51.66 296 GLU A O 1
ATOM 2340 N N . ILE A 1 297 ? 7.114 -4.694 -28.086 1.00 52.72 297 ILE A N 1
ATOM 2341 C CA . ILE A 1 297 ? 6.062 -4.340 -29.063 1.00 52.72 297 ILE A CA 1
ATOM 2342 C C . ILE A 1 297 ? 4.858 -3.529 -28.536 1.00 52.72 297 ILE A C 1
ATOM 2344 O O . ILE A 1 297 ? 4.369 -2.663 -29.250 1.00 52.72 297 ILE A O 1
ATOM 2348 N N . CYS A 1 298 ? 4.453 -3.653 -27.270 1.00 53.34 298 CYS A N 1
ATOM 2349 C CA . CYS A 1 298 ? 3.499 -2.716 -26.620 1.00 53.34 298 CYS A CA 1
ATOM 2350 C C . CYS A 1 298 ? 4.049 -2.179 -25.287 1.00 53.34 298 CYS A C 1
ATOM 2352 O O . CYS A 1 298 ? 3.325 -2.004 -24.306 1.00 53.34 298 CYS A O 1
ATOM 2354 N N . GLY A 1 299 ? 5.376 -2.007 -25.271 1.00 52.06 299 GLY A N 1
ATOM 2355 C CA . GLY A 1 299 ? 6.251 -2.008 -24.102 1.00 52.06 299 GLY A CA 1
ATOM 2356 C C . GLY A 1 299 ? 6.053 -0.887 -23.084 1.00 52.06 299 GLY A C 1
ATOM 2357 O O . GLY A 1 299 ? 5.187 -0.025 -23.200 1.00 52.06 299 GLY A O 1
ATOM 2358 N N . SER A 1 300 ? 6.904 -0.923 -22.064 1.00 48.41 300 SER A N 1
ATOM 2359 C CA . SER A 1 300 ? 6.974 -0.058 -20.872 1.00 48.41 300 SER A CA 1
ATOM 2360 C C . SER A 1 300 ? 6.987 1.454 -21.138 1.00 48.41 300 SER A C 1
ATOM 2362 O O . SER A 1 300 ? 6.715 2.234 -20.227 1.00 48.41 300 SER A O 1
ATOM 2364 N N . ASP A 1 301 ? 7.241 1.876 -22.377 1.00 52.62 301 ASP A N 1
ATOM 2365 C CA . ASP A 1 301 ? 7.132 3.271 -22.814 1.00 52.62 301 ASP A CA 1
ATOM 2366 C C . ASP A 1 301 ? 5.744 3.676 -23.324 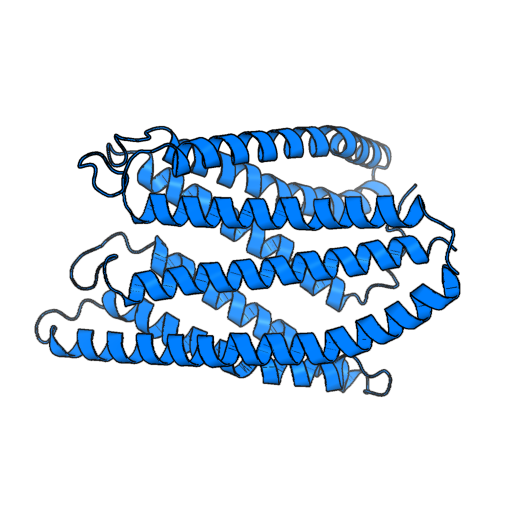1.00 52.62 301 ASP A C 1
ATOM 2368 O O . ASP A 1 301 ? 5.499 4.852 -23.606 1.00 52.62 301 ASP A O 1
ATOM 2372 N N . SER A 1 302 ? 4.800 2.737 -23.398 1.00 66.38 302 SER A N 1
ATOM 2373 C CA . SER A 1 302 ? 3.419 3.045 -23.746 1.00 66.38 302 SER A CA 1
ATOM 2374 C C . SER A 1 302 ? 2.809 3.988 -22.706 1.00 66.38 302 SER A C 1
ATOM 2376 O O . SER A 1 302 ? 2.948 3.817 -21.488 1.00 66.38 302 SER A O 1
ATOM 2378 N N . ALA A 1 303 ? 2.074 4.991 -23.192 1.00 69.62 303 ALA A N 1
ATOM 2379 C CA . ALA A 1 303 ? 1.306 5.895 -22.338 1.00 69.62 303 ALA A CA 1
ATOM 2380 C C . ALA A 1 303 ? 0.385 5.118 -21.377 1.00 69.62 303 ALA A C 1
ATOM 2382 O O . ALA A 1 303 ? 0.164 5.545 -20.248 1.00 69.62 303 ALA A O 1
ATOM 2383 N N . THR A 1 304 ? -0.083 3.943 -21.800 1.00 72.88 304 THR A N 1
ATOM 2384 C CA . THR A 1 304 ? -0.884 2.986 -21.033 1.00 72.88 304 THR A CA 1
ATOM 2385 C C . THR A 1 304 ? -0.159 2.453 -19.809 1.00 72.88 304 THR A C 1
ATOM 2387 O O . THR A 1 304 ? -0.726 2.472 -18.718 1.00 72.88 304 THR A O 1
ATOM 2390 N N . TYR A 1 305 ? 1.087 2.000 -19.966 1.00 71.75 305 TYR A N 1
ATOM 2391 C CA . TYR A 1 305 ? 1.896 1.515 -18.852 1.00 71.75 305 TYR A CA 1
ATOM 2392 C C . TYR A 1 305 ? 2.164 2.639 -17.852 1.00 71.75 305 TYR A C 1
ATOM 2394 O O . TYR A 1 305 ? 1.898 2.486 -16.659 1.00 71.75 305 TYR A O 1
ATOM 2402 N N . ARG A 1 306 ? 2.594 3.808 -18.346 1.00 70.88 306 ARG A N 1
ATOM 2403 C CA . ARG A 1 306 ? 2.832 4.993 -17.508 1.00 70.88 306 ARG A CA 1
ATOM 2404 C C . ARG A 1 306 ? 1.566 5.409 -16.759 1.00 70.88 306 ARG A C 1
ATOM 2406 O O . ARG A 1 306 ? 1.629 5.681 -15.567 1.00 70.88 306 ARG A O 1
ATOM 2413 N N . PHE A 1 307 ? 0.411 5.383 -17.421 1.00 75.31 307 PHE A N 1
ATOM 2414 C CA . PHE A 1 307 ? -0.879 5.692 -16.810 1.00 75.31 307 PHE A CA 1
ATOM 2415 C C . PHE A 1 307 ? -1.304 4.653 -15.760 1.00 75.31 307 PHE A C 1
ATOM 2417 O O . PHE A 1 307 ? -1.740 5.027 -14.668 1.00 75.31 307 PHE A O 1
ATOM 2424 N N . ALA A 1 308 ? -1.160 3.355 -16.050 1.00 73.75 308 ALA A N 1
ATOM 2425 C CA . ALA A 1 308 ? -1.446 2.276 -15.103 1.00 73.75 308 ALA A CA 1
ATOM 2426 C C . ALA A 1 308 ? -0.572 2.392 -13.853 1.00 73.75 308 ALA A C 1
ATOM 2428 O O . ALA A 1 308 ? -1.075 2.350 -12.727 1.00 73.75 308 ALA A O 1
ATOM 2429 N N . PHE A 1 309 ? 0.718 2.633 -14.065 1.00 72.25 309 PHE A N 1
ATOM 2430 C CA . PHE A 1 309 ? 1.682 2.873 -13.013 1.00 72.25 309 PHE A CA 1
ATOM 2431 C C . PHE A 1 309 ? 1.307 4.116 -12.191 1.00 72.25 309 PHE A C 1
ATOM 2433 O O . PHE A 1 309 ? 1.132 4.005 -10.981 1.00 72.25 309 PHE A O 1
ATOM 2440 N N . SER A 1 310 ? 1.064 5.272 -12.822 1.00 73.19 310 SER A N 1
ATOM 2441 C CA . SER A 1 310 ? 0.626 6.493 -12.127 1.00 73.19 310 SER A CA 1
ATOM 2442 C C . SER A 1 310 ? -0.656 6.292 -11.323 1.00 73.19 310 SER A C 1
ATOM 2444 O O . SER A 1 310 ? -0.784 6.813 -10.217 1.00 73.19 310 SER A O 1
ATOM 2446 N N . THR A 1 311 ? -1.588 5.498 -11.842 1.00 73.75 311 THR A N 1
ATOM 2447 C CA . THR A 1 311 ? -2.833 5.185 -11.141 1.00 73.75 311 THR A CA 1
ATOM 2448 C C . THR A 1 311 ? -2.578 4.367 -9.878 1.00 73.75 311 THR A C 1
ATOM 2450 O O . THR A 1 311 ? -3.166 4.670 -8.841 1.00 73.75 311 THR A O 1
ATOM 2453 N N . LEU A 1 312 ? -1.663 3.392 -9.915 1.00 70.38 312 LEU A N 1
ATOM 2454 C CA . LEU A 1 312 ? -1.255 2.652 -8.717 1.00 70.38 312 LEU A CA 1
ATOM 2455 C C . LEU A 1 312 ? -0.657 3.583 -7.655 1.00 70.38 312 LEU A C 1
ATOM 2457 O O . LEU A 1 312 ? -1.021 3.460 -6.489 1.00 70.38 312 LEU A O 1
ATOM 2461 N N . ILE A 1 313 ? 0.180 4.553 -8.046 1.00 68.75 313 ILE A N 1
ATOM 2462 C CA . ILE A 1 313 ? 0.731 5.565 -7.122 1.00 68.75 313 ILE A CA 1
ATOM 2463 C C . ILE A 1 313 ? -0.393 6.350 -6.458 1.00 68.75 313 ILE A C 1
ATOM 2465 O O . ILE A 1 313 ? -0.432 6.467 -5.237 1.00 68.75 313 ILE A O 1
ATOM 2469 N N . ILE A 1 314 ? -1.295 6.904 -7.272 1.00 70.44 314 ILE A N 1
ATOM 2470 C CA . ILE A 1 314 ? -2.377 7.770 -6.804 1.00 70.44 314 ILE A CA 1
ATOM 2471 C C . ILE A 1 314 ? -3.276 6.994 -5.843 1.00 70.44 314 ILE A C 1
ATOM 2473 O O . ILE A 1 314 ? -3.616 7.503 -4.777 1.00 70.44 314 ILE A O 1
ATOM 2477 N N . LEU A 1 315 ? -3.627 5.754 -6.188 1.00 68.62 315 LEU A N 1
ATOM 2478 C CA . LEU A 1 315 ? -4.435 4.894 -5.329 1.00 68.62 315 LEU A CA 1
ATOM 2479 C C . LEU A 1 315 ? -3.734 4.588 -4.006 1.00 68.62 315 LEU A C 1
ATOM 2481 O O . LEU A 1 315 ? -4.393 4.654 -2.970 1.00 68.62 315 LEU A O 1
ATOM 2485 N N . ASN A 1 316 ? -2.426 4.320 -4.035 1.00 68.50 316 ASN A N 1
ATOM 2486 C CA . ASN A 1 316 ? -1.623 4.091 -2.835 1.00 68.50 316 ASN A CA 1
ATOM 2487 C C . ASN A 1 316 ? -1.641 5.339 -1.939 1.00 68.50 316 ASN A C 1
ATOM 2489 O O . ASN A 1 316 ? -2.160 5.292 -0.832 1.00 68.50 316 ASN A O 1
ATOM 2493 N N . VAL A 1 317 ? -1.267 6.503 -2.483 1.00 64.62 317 VAL A N 1
ATOM 2494 C CA . VAL A 1 317 ? -1.276 7.789 -1.763 1.00 64.62 317 VAL A CA 1
ATOM 2495 C C . VAL A 1 317 ? -2.643 8.096 -1.143 1.00 64.62 317 VAL A C 1
ATOM 2497 O O . VAL A 1 317 ? -2.720 8.518 0.010 1.00 64.62 317 VAL A O 1
ATOM 2500 N N . ILE A 1 318 ? -3.739 7.877 -1.877 1.00 66.50 318 ILE A N 1
ATOM 2501 C CA . ILE A 1 318 ? -5.098 8.084 -1.354 1.00 66.50 318 ILE A CA 1
ATOM 2502 C C . ILE A 1 318 ? -5.390 7.121 -0.201 1.00 66.50 318 ILE A C 1
ATOM 2504 O O . ILE A 1 318 ? -5.953 7.533 0.820 1.00 66.50 318 ILE A O 1
ATOM 2508 N N . MET A 1 319 ? -5.024 5.849 -0.356 1.00 65.12 319 MET A N 1
ATOM 2509 C CA . MET A 1 319 ? -5.160 4.854 0.700 1.00 65.12 319 MET A CA 1
ATOM 2510 C C . MET A 1 319 ? -4.365 5.243 1.945 1.00 65.12 319 MET A C 1
ATOM 2512 O O . MET A 1 319 ? -4.864 5.102 3.059 1.00 65.12 319 MET A O 1
ATOM 2516 N N . ASP A 1 320 ? -3.178 5.795 1.766 1.00 62.88 320 ASP A N 1
ATOM 2517 C CA . ASP A 1 320 ? -2.262 6.089 2.860 1.00 62.88 320 ASP A CA 1
ATOM 2518 C C . ASP A 1 320 ? -2.687 7.340 3.616 1.00 62.88 320 ASP A C 1
ATOM 2520 O O . ASP A 1 320 ? -2.759 7.328 4.847 1.00 62.88 320 ASP A O 1
ATOM 2524 N N . LEU A 1 321 ? -3.132 8.374 2.898 1.00 60.78 321 LEU A N 1
ATOM 2525 C CA . LEU A 1 321 ? -3.826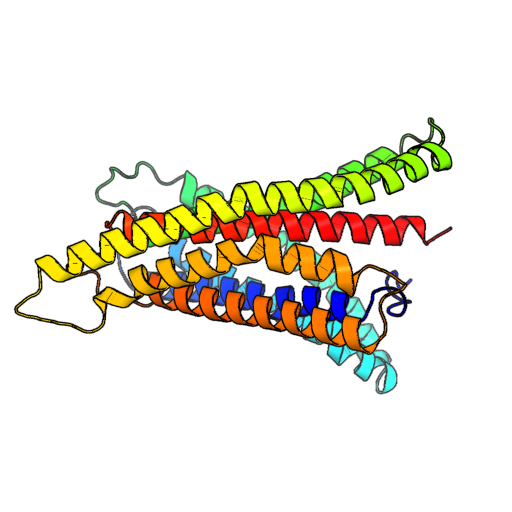 9.517 3.494 1.00 60.78 321 LEU A CA 1
ATOM 2526 C C . LEU A 1 321 ? -5.058 9.068 4.286 1.00 60.78 321 LEU A C 1
ATOM 2528 O O . LEU A 1 321 ? -5.327 9.585 5.373 1.00 60.78 321 LEU A O 1
ATOM 2532 N N . TRP A 1 322 ? -5.795 8.078 3.779 1.00 65.00 322 TRP A N 1
ATOM 2533 C CA . TRP A 1 322 ? -6.957 7.527 4.467 1.00 65.00 322 TRP A CA 1
ATOM 2534 C C . TRP A 1 322 ? -6.596 6.748 5.737 1.00 65.00 322 TRP A C 1
ATOM 2536 O O . TRP A 1 322 ? -7.238 6.939 6.777 1.00 65.00 322 TRP A O 1
ATOM 2546 N N . ILE A 1 323 ? -5.586 5.877 5.673 1.00 61.19 323 ILE A N 1
ATOM 2547 C CA . ILE A 1 323 ? -5.072 5.131 6.828 1.00 61.19 323 ILE A CA 1
ATOM 2548 C C . ILE A 1 323 ? -4.600 6.114 7.888 1.00 61.19 323 ILE A C 1
ATOM 2550 O O . ILE A 1 323 ? -5.025 6.019 9.041 1.00 61.19 323 ILE A O 1
ATOM 2554 N N . CYS A 1 324 ? -3.787 7.090 7.491 1.00 60.16 324 CYS A N 1
ATOM 2555 C CA . CYS A 1 324 ? -3.274 8.102 8.394 1.00 60.16 324 CYS A CA 1
ATOM 2556 C C . CYS A 1 324 ? -4.419 8.877 9.044 1.00 60.16 324 CYS A C 1
ATOM 2558 O O . CYS A 1 324 ? -4.465 8.978 10.268 1.00 60.16 324 CYS A O 1
ATOM 2560 N N . PHE A 1 325 ? -5.407 9.321 8.262 1.00 61.38 325 PHE A N 1
ATOM 2561 C CA . PHE A 1 325 ? -6.600 9.977 8.789 1.00 61.38 325 PHE A CA 1
ATOM 2562 C C . PHE A 1 325 ? -7.339 9.102 9.818 1.00 61.38 325 PHE A C 1
ATOM 2564 O O . PHE A 1 325 ? -7.743 9.585 10.878 1.00 61.38 325 PHE A O 1
ATOM 2571 N N . LYS A 1 326 ? -7.499 7.799 9.554 1.00 59.72 326 LYS A N 1
ATOM 2572 C CA . LYS A 1 326 ? -8.128 6.874 10.509 1.00 59.72 326 LYS A CA 1
ATOM 2573 C C . LYS A 1 326 ? -7.314 6.687 11.783 1.00 59.72 326 LYS A C 1
ATOM 2575 O O . LYS A 1 326 ? -7.908 6.707 12.858 1.00 59.72 326 LYS A O 1
ATOM 2580 N N . ILE A 1 327 ? -5.999 6.504 11.679 1.00 57.38 327 ILE A N 1
ATOM 2581 C CA . ILE A 1 327 ? -5.110 6.375 12.842 1.00 57.38 327 ILE A CA 1
ATOM 2582 C C . ILE A 1 327 ? -5.210 7.632 13.704 1.00 57.38 327 ILE A C 1
ATOM 2584 O O . ILE A 1 327 ? -5.382 7.522 14.914 1.00 57.38 327 ILE A O 1
ATOM 2588 N N . CYS A 1 328 ? -5.212 8.811 13.081 1.00 59.12 328 CYS A N 1
ATOM 2589 C CA . CYS A 1 328 ? -5.386 10.086 13.767 1.00 59.12 328 CYS A CA 1
ATOM 2590 C C . CYS A 1 328 ? -6.692 10.124 14.578 1.00 59.12 328 CYS A C 1
ATOM 2592 O O . CYS A 1 328 ? -6.696 10.460 15.761 1.00 59.12 328 CYS A O 1
ATOM 2594 N N . VAL A 1 329 ? -7.803 9.705 13.964 1.00 56.91 329 VAL A N 1
ATOM 2595 C CA . VAL A 1 329 ? -9.103 9.617 14.644 1.00 56.91 329 VAL A CA 1
ATOM 2596 C C . VAL A 1 329 ? -9.069 8.604 15.796 1.00 56.91 329 VAL A C 1
ATOM 2598 O O . VAL A 1 329 ? -9.597 8.895 16.864 1.00 56.91 329 VAL A O 1
ATOM 2601 N N . VAL A 1 330 ? -8.452 7.432 15.620 1.00 56.50 330 VAL A N 1
ATOM 2602 C CA . VAL A 1 330 ? -8.367 6.403 16.676 1.00 56.50 330 VAL A CA 1
ATOM 2603 C C . VAL A 1 330 ? -7.504 6.864 17.851 1.00 56.50 330 VAL A C 1
ATOM 2605 O O . VAL A 1 330 ? -7.938 6.738 18.993 1.00 56.50 330 VAL A O 1
ATOM 2608 N N . LEU A 1 331 ? -6.320 7.425 17.588 1.00 55.16 331 LEU A N 1
ATOM 2609 C CA . LEU A 1 331 ? -5.439 7.978 18.622 1.00 55.16 331 LEU A CA 1
ATOM 2610 C C . LEU A 1 331 ? -6.138 9.093 19.405 1.00 55.16 331 LEU A C 1
ATOM 2612 O O . LEU A 1 331 ? -6.024 9.148 20.624 1.00 55.16 331 LEU A O 1
ATOM 2616 N N . TYR A 1 332 ? -6.922 9.929 18.723 1.00 57.94 332 TYR A N 1
ATOM 2617 C CA . TYR A 1 332 ? -7.764 10.936 19.365 1.00 57.94 332 TYR A CA 1
ATOM 2618 C C . TYR A 1 332 ? -8.813 10.323 20.303 1.00 57.94 332 TYR A C 1
ATOM 2620 O O . TYR A 1 332 ? -8.966 10.784 21.432 1.00 57.94 332 TYR A O 1
ATOM 2628 N N . TRP A 1 333 ? -9.520 9.276 19.867 1.00 56.00 333 TRP A N 1
ATOM 2629 C CA . TRP A 1 333 ? -10.501 8.588 20.713 1.00 56.00 333 TRP A CA 1
ATOM 2630 C C . TRP A 1 333 ? -9.861 7.966 21.953 1.00 56.00 333 TRP A C 1
ATOM 2632 O O . TRP A 1 333 ? -10.395 8.144 23.043 1.00 56.00 333 TRP A O 1
ATOM 2642 N N . ALA A 1 334 ? -8.713 7.302 21.792 1.00 53.19 334 ALA A N 1
ATOM 2643 C CA . ALA A 1 334 ? -7.965 6.727 22.909 1.00 53.19 334 ALA A CA 1
ATOM 2644 C C . ALA A 1 334 ? -7.546 7.798 23.929 1.00 53.19 334 ALA A C 1
ATOM 2646 O O . ALA A 1 334 ? -7.580 7.565 25.130 1.00 53.19 334 ALA A O 1
ATOM 2647 N N . PHE A 1 335 ? -7.206 8.994 23.451 1.00 54.53 335 PHE A N 1
ATOM 2648 C CA . PHE A 1 335 ? -6.803 10.111 24.299 1.00 54.53 335 PHE A CA 1
ATOM 2649 C C . PHE A 1 335 ? -7.956 10.760 25.076 1.00 54.53 335 PHE A C 1
ATOM 2651 O O . PHE A 1 335 ? -7.720 11.383 26.107 1.00 54.53 335 PHE A O 1
ATOM 2658 N N . LEU A 1 336 ? -9.187 10.654 24.565 1.00 54.53 336 LEU A N 1
ATOM 2659 C CA . LEU A 1 336 ? -10.393 11.168 25.220 1.00 54.53 336 LEU A CA 1
ATOM 2660 C C . LEU A 1 336 ? -11.041 10.170 26.182 1.00 54.53 336 LEU A C 1
ATOM 2662 O O . LEU A 1 336 ? -11.825 10.590 27.022 1.00 54.53 336 LEU A O 1
ATOM 2666 N N . SER A 1 337 ? -10.783 8.871 26.027 1.00 50.06 337 SER A N 1
ATOM 2667 C CA . SER A 1 337 ? -11.376 7.822 26.868 1.00 50.06 337 SER A CA 1
ATOM 2668 C C . SER A 1 337 ? -10.676 7.619 28.216 1.00 50.06 337 SER A C 1
ATOM 2670 O O . SER A 1 337 ? -11.111 6.768 28.983 1.00 50.06 337 SER A O 1
ATOM 2672 N N . ASP A 1 338 ? -9.593 8.356 28.480 1.00 46.69 338 ASP A N 1
ATOM 2673 C CA . ASP A 1 338 ? -8.882 8.352 29.769 1.00 46.69 338 ASP A CA 1
ATOM 2674 C C . ASP A 1 338 ? -9.532 9.282 30.826 1.00 46.69 338 ASP A C 1
ATOM 2676 O O . ASP A 1 338 ? -9.029 9.350 31.948 1.00 46.69 338 ASP A O 1
ATOM 2680 N N . ASP A 1 339 ? -10.645 9.955 30.490 1.00 43.41 339 ASP A N 1
ATOM 2681 C CA . ASP A 1 339 ? -11.537 10.680 31.420 1.00 43.41 339 ASP A CA 1
ATOM 2682 C C . ASP A 1 339 ? -12.822 9.875 31.707 1.00 43.41 339 ASP A C 1
ATOM 2684 O O . ASP A 1 339 ? -13.261 9.840 32.882 1.00 43.41 339 ASP A O 1
#